Protein 2YN2 (pdb70)

Foldseek 3Di:
DAFKEKEAEFFAFQLLDPPDPADQQPLNWPPLTAHDPLRLVLLLLLLVVLLPDPDHAQEEEEALRRRQCSSCVNNCVSNVHAYEYANLQAFADALPPPAQTDHDDCVSCCVVVPPRHDDDDYHLAHADSNGADQLRLLVSLLSSVLSPVVVCCVVPVPGHHHYYYHHQSSRQSNVCSLQPDNGQPFASDDVRHHAKHFHRFMWMWGWVSVPIHIDTPGGRDQVSRPVGGDQIDTPVDDDRGPDSVSSCVVVVVD

Radius of gyration: 16.79 Å; Cα contacts (8 Å, |Δi|>4): 521; chains: 1; bounding box: 45×35×50 Å

CATH classification: 3.40.50.1240

Nearest PDB structures (foldseek):
  2yn2-assembly1_A  TM=1.004E+00  e=1.708E-58  Saccharomyces cerevisiae S288C
  2yn0-assembly1_A  TM=9.931E-01  e=5.663E-38  Saccharomyces cerevisiae S288C
  8ffz-assembly1_G  TM=9.899E-01  e=2.701E-38  Saccharomyces cerevisiae S288C
  9gck-assembly1_D  TM=9.773E-01  e=1.584E-36  Saccharomyces cerevisiae
  6yj6-assembly1_C  TM=9.902E-01  e=1.264E-34  Saccharomyces cerevisiae

InterPro domains:
  IPR013078 Histidine phosphatase superfamily, clade-1 [PF00300] (6-183)
  IPR013078 Histidine phosphatase superfamily, clade-1 [SM00855] (5-175)
  IPR013078 Histidine phosphatase superfamily, clade-1 [cd07067] (5-203)
  IPR014623 Transcription factor TFIIIC subunit Tfc7/tau55 [PIRSF036802] (1-264)
  IPR029033 Histidine phosphatase superfamily [G3DSA:3.40.50.1240] (1-270)
  IPR029033 Histidine phosphatase superfamily [SSF53254] (5-257)
  IPR051710 Phosphatase and SH3 domain-containing protein [PTHR16469] (4-251)

B-factor: mean 62.54, std 19.52, range [28.24, 178.66]

GO terms:
  GO:0016791 phosphatase activity (F, IDA)
  GO:0016311 dephosphorylation (P, IDA)
  GO:0005634 nucleus (C, HDA)
  GO:0005737 cytoplasm (C, HDA)

Sequence (254 aa):
AIENIYIARHGYRSNWLPKGPYPPPPTGIDNDVPLSEHGVEQAHELANYISKLDVKPEMIFSSPFYRCLETSKPTVEALKIPLYVDRGVGEWYKPDRPIIPEPATHEVMSKFFPSMISPDWEPSIIPSNKGETEEDIFERCHKFWPVFIDRVERKFPNVKTIMIVTHAATKSALGMNLLKFSSAKEPIDNKGTFIRNGSCAIDKFELPFEEREWKLTMNGNTSFLTNGEEMNWTFMNAFEAGSDADIKARRAAE

Organism: Saccharomyces cerevisiae (strain ATCC 204508 / S288c) (NCBI:txid559292)

Secondary structure (DSSP, 8-state):
---EEEEEE---BGGGSSS-PPPPPTT--TT---B-HHHHHHHHHHHHHHHT-SS--S-EEE-SSHHHHHHHHHHHHHHT--EEE-GGG-----TT-S----PPPHHHHHHHSTTTS-S----S----TT---HHHHHHHHHHHHHHHHHHHHHH-TT--EEEEEE-HHHHHHHHHHHTT-S-SSS-SSSS-PPPP--TT-EEEEE--GGG---EEEEEEE-TTSTT---S---TTSSSPTTSHHHHHHHHHH-

Solvent-accessible surface area: 11679 Å² total; per-residue (Å²): 64,0,76,16,0,4,0,0,2,1,0,28,5,2,26,0,52,94,191,17,129,119,56,105,38,49,26,65,36,56,25,0,17,15,12,7,155,45,0,51,104,2,0,95,46,1,4,83,47,0,43,173,34,149,68,85,4,66,2,0,0,0,0,4,5,27,0,0,0,32,0,1,82,10,0,16,105,57,31,178,29,51,0,20,32,0,81,0,0,2,16,7,12,48,65,121,48,134,91,39,10,91,27,16,75,72,114,61,5,25,168,75,6,102,122,24,12,34,77,118,28,132,38,12,41,90,27,59,91,161,7,6,58,53,120,70,0,23,79,10,0,100,108,0,5,38,66,0,1,84,56,0,30,193,103,44,84,133,16,119,2,0,0,0,0,0,0,1,1,0,0,5,0,0,0,3,14,4,33,112,60,105,34,8,93,47,44,43,63,159,190,39,46,47,5,103,0,0,0,0,0,0,0,33,0,58,99,116,33,130,133,40,128,18,157,36,74,30,43,4,27,16,101,35,11,112,90,24,68,40,20,37,3,24,8,118,65,80,85,26,11,0,24,8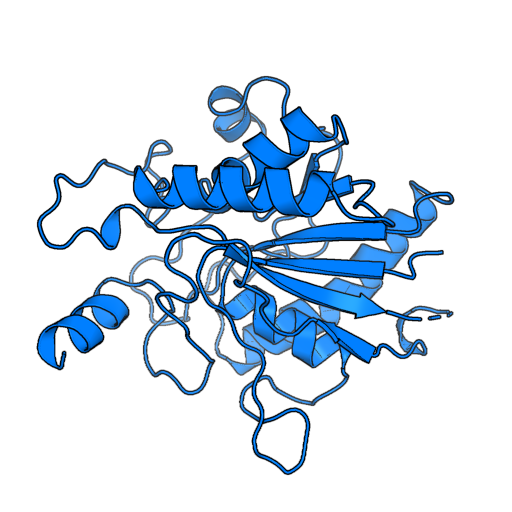0,38,3,11,142,46,64,76,92,91,165

Structure (mmCIF, N/CA/C/O backbone):
data_2YN2
#
_entry.id   2YN2
#
_cell.length_a   86.720
_cell.length_b   86.720
_cell.length_c   98.960
_cell.angle_alpha   90.00
_cell.angle_beta   90.00
_cell.angle_gamma   120.00
#
_symmetry.space_group_name_H-M   'P 32 2 1'
#
loop_
_entity.id
_entity.type
_entity.pdbx_description
1 polymer 'UNCHARACTERIZED PROTEIN YNL108C'
2 non-polymer 'FORMIC ACID'
3 water water
#
loop_
_atom_site.group_PDB
_atom_site.id
_atom_site.type_symbol
_atom_site.label_atom_id
_atom_site.label_alt_id
_atom_site.label_comp_id
_atom_site.label_asym_id
_atom_site.label_entity_id
_atom_site.label_seq_id
_atom_site.pdbx_PDB_ins_code
_atom_site.Cartn_x
_atom_site.Cartn_y
_atom_site.Cartn_z
_atom_site.occupancy
_atom_site.B_iso_or_equiv
_atom_site.auth_seq_id
_atom_site.auth_comp_id
_atom_site.auth_asym_id
_atom_site.auth_atom_id
_atom_site.pdbx_PDB_model_num
ATOM 1 N N . ALA A 1 11 ? -17.479 37.878 23.259 1.00 69.23 2 ALA A N 1
ATOM 2 C CA . ALA A 1 11 ? -17.163 39.299 23.156 1.00 73.83 2 ALA A CA 1
ATOM 3 C C . ALA A 1 11 ? -17.417 39.886 21.743 1.00 64.74 2 ALA A C 1
ATOM 4 O O . ALA A 1 11 ? -18.089 40.904 21.618 1.00 51.55 2 ALA A O 1
ATOM 10 N N . ILE A 1 12 ? -16.896 39.278 20.680 1.00 64.42 3 ILE A N 1
ATOM 11 C CA . ILE A 1 12 ? -17.175 39.812 19.333 1.00 47.73 3 ILE A CA 1
ATOM 12 C C . ILE A 1 12 ? -18.666 39.712 19.031 1.00 43.26 3 ILE A C 1
ATOM 13 O O . ILE A 1 12 ? -19.239 38.631 19.107 1.00 55.06 3 ILE A O 1
ATOM 29 N N . GLU A 1 13 ? -19.299 40.833 18.697 1.00 49.96 4 GLU A N 1
ATOM 30 C CA . GLU A 1 13 ? -20.712 40.816 18.304 1.00 60.29 4 GLU A CA 1
ATOM 31 C C . GLU A 1 13 ? -20.984 41.487 16.939 1.00 60.13 4 GLU A C 1
ATOM 32 O O . GLU A 1 13 ? -22.097 41.416 16.416 1.0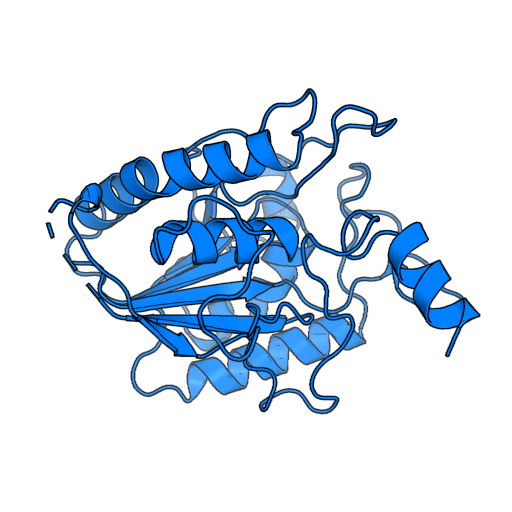0 55.68 4 GLU A O 1
ATOM 44 N N . ASN A 1 14 ? -19.974 42.135 16.371 1.00 55.28 5 ASN A N 1
ATOM 45 C CA . ASN A 1 14 ? -20.099 42.759 15.053 1.00 52.51 5 ASN A CA 1
ATOM 46 C C . ASN A 1 14 ? -18.927 42.383 14.164 1.00 50.13 5 ASN A C 1
ATOM 47 O O . ASN A 1 14 ? -17.773 42.556 14.548 1.00 46.36 5 ASN A O 1
ATOM 58 N N . ILE A 1 15 ? -19.224 41.870 12.976 1.00 49.57 6 ILE A N 1
ATOM 59 C CA . ILE A 1 15 ? -18.180 41.547 12.011 1.00 50.44 6 ILE A CA 1
ATOM 60 C C . ILE A 1 15 ? -18.484 42.150 10.633 1.00 44.57 6 ILE A C 1
ATOM 61 O O . ILE A 1 15 ? -19.476 41.807 9.987 1.00 41.81 6 ILE A O 1
ATOM 77 N N . TYR A 1 16 ? -17.638 43.079 10.211 1.00 41.92 7 TYR A N 1
ATOM 78 C CA . TYR A 1 16 ? -17.679 43.589 8.845 1.00 42.90 7 TYR A CA 1
ATOM 79 C C . TYR A 1 16 ? -16.738 42.770 7.966 1.00 47.61 7 TYR A C 1
ATOM 80 O O . TYR A 1 16 ? -15.673 42.358 8.412 1.00 42.82 7 TYR A O 1
ATOM 98 N N . ILE A 1 17 ? -17.137 42.529 6.722 1.00 46.21 8 ILE A N 1
ATOM 99 C CA . ILE A 1 17 ? -16.271 41.852 5.750 1.00 42.05 8 ILE A CA 1
ATOM 100 C C . ILE A 1 17 ? -16.363 42.587 4.409 1.00 41.74 8 ILE A C 1
ATOM 101 O O . ILE A 1 17 ? -17.445 42.699 3.830 1.00 38.96 8 ILE A O 1
ATOM 117 N N . ALA A 1 18 ? -15.238 43.117 3.938 1.00 40.32 9 ALA A N 1
ATOM 118 C CA . ALA A 1 18 ? -15.205 43.862 2.678 1.00 39.35 9 ALA A CA 1
ATOM 119 C C . ALA A 1 18 ? -14.249 43.225 1.693 1.00 44.59 9 ALA A C 1
ATOM 120 O O . ALA A 1 18 ? -13.275 42.579 2.069 1.00 43.08 9 ALA A O 1
ATOM 127 N N . ARG A 1 19 ? -14.524 43.443 0.419 1.00 40.85 10 ARG A N 1
ATOM 128 C CA . ARG A 1 19 ? -13.620 43.021 -0.629 1.00 36.95 10 ARG A CA 1
ATOM 129 C C . ARG A 1 19 ? -12.695 44.184 -0.953 1.00 33.68 10 ARG A C 1
ATOM 130 O O . ARG A 1 19 ? -13.085 45.345 -0.825 1.00 38.47 10 ARG A O 1
ATOM 151 N N . HIS A 1 20 ? -11.472 43.884 -1.379 1.00 38.17 11 HIS A N 1
ATOM 152 C CA . HIS A 1 20 ? -10.577 44.921 -1.884 1.00 39.46 11 HIS A CA 1
ATOM 153 C C . HIS A 1 20 ? -11.252 45.715 -2.999 1.00 38.62 11 HIS A C 1
ATOM 154 O O . HIS A 1 20 ? -12.293 45.304 -3.512 1.00 39.01 11 HIS A O 1
ATOM 169 N N . GLY A 1 21 ? -10.651 46.843 -3.371 1.00 39.97 12 GLY A N 1
ATOM 170 C CA . GLY A 1 21 ? -11.187 47.702 -4.417 1.00 46.14 12 GLY A CA 1
ATOM 171 C C . GLY A 1 21 ? -10.757 47.310 -5.830 1.00 42.55 12 GLY A C 1
ATOM 172 O O . GLY A 1 21 ? -10.222 46.229 -6.056 1.00 37.05 12 GLY A O 1
ATOM 176 N N . TYR A 1 22 ? -10.999 48.207 -6.778 1.00 49.75 13 TYR A N 1
ATOM 177 C CA . TYR A 1 22 ? -10.796 47.945 -8.208 1.00 41.21 13 TYR A CA 1
ATOM 178 C C . TYR A 1 22 ? -9.339 47.565 -8.513 1.00 33.25 13 TYR A C 1
ATOM 179 O O . TYR A 1 22 ? -8.417 48.299 -8.171 1.00 38.26 13 TYR A O 1
ATOM 197 N N . ARG A 1 23 ? -9.124 46.410 -9.134 1.00 39.53 14 ARG A N 1
ATOM 198 C CA . ARG A 1 23 ? -7.764 45.944 -9.419 1.00 43.10 14 ARG A CA 1
ATOM 199 C C . ARG A 1 23 ? -7.182 46.530 -10.701 1.00 45.34 14 ARG A C 1
ATOM 200 O O . ARG A 1 23 ? -7.912 46.852 -11.641 1.00 41.11 14 ARG A O 1
ATOM 221 N N . SER A 1 24 ? -5.859 46.652 -10.730 1.00 35.75 15 SER A N 1
ATOM 222 C CA . SER A 1 24 ? -5.166 47.264 -11.865 1.00 42.05 15 SER A CA 1
ATOM 223 C C . SER A 1 24 ? -5.284 46.432 -13.147 1.00 52.32 15 SER A C 1
ATOM 224 O O . SER A 1 24 ? -5.196 46.975 -14.254 1.00 48.79 15 SER A O 1
ATOM 232 N N . ASN A 1 25 ? -5.447 45.118 -13.003 1.00 45.25 16 ASN A N 1
ATOM 233 C CA . ASN A 1 25 ? -5.628 44.253 -14.169 1.00 47.81 16 ASN A CA 1
ATOM 234 C C . ASN A 1 25 ? -7.043 44.336 -14.720 1.00 53.26 16 ASN A C 1
ATOM 235 O O . ASN A 1 25 ? -7.362 43.657 -15.685 1.00 52.20 16 ASN A O 1
ATOM 246 N N . TRP A 1 26 ? -7.896 45.151 -14.107 1.00 51.19 17 TRP A N 1
ATOM 247 C CA . TRP A 1 26 ? -9.225 45.389 -14.656 1.00 58.17 17 TRP A CA 1
ATOM 248 C C . TRP A 1 26 ? -9.239 46.565 -15.642 1.00 57.25 17 TRP A C 1
ATOM 249 O O . TRP A 1 26 ? -10.261 46.839 -16.244 1.00 53.02 17 TRP A O 1
ATOM 270 N N . LEU A 1 27 ? -8.126 47.272 -15.794 1.00 44.06 18 LEU A N 1
ATOM 271 C CA . LEU A 1 27 ? -8.084 48.396 -16.726 1.00 51.76 18 LEU A CA 1
ATOM 272 C C . LEU A 1 27 ? -8.332 47.888 -18.151 1.00 53.71 18 LEU A C 1
ATOM 273 O O . LEU A 1 27 ? -7.753 46.881 -18.560 1.00 48.12 18 LEU A O 1
ATOM 289 N N . PRO A 1 28 ? -9.201 48.578 -18.911 1.00 55.11 19 PRO A N 1
ATOM 290 C CA . PRO A 1 28 ? -9.506 48.131 -20.278 1.00 54.39 19 PRO A CA 1
ATOM 291 C C . PRO A 1 28 ? -8.250 47.902 -21.127 1.00 57.92 19 PRO A C 1
ATOM 292 O O . PRO A 1 28 ? -8.135 46.862 -21.772 1.00 64.07 19 PRO A O 1
ATOM 303 N N . LYS A 1 29 ? -7.317 48.850 -21.101 1.00 49.89 20 LYS A N 1
ATOM 304 C CA . LYS A 1 29 ? -6.143 48.810 -21.976 1.00 55.58 20 LYS A CA 1
ATOM 305 C C . LYS A 1 29 ? -4.826 49.057 -21.246 1.00 58.99 20 LYS A C 1
ATOM 306 O O . LYS A 1 29 ? -3.791 49.240 -21.877 1.00 58.37 20 LYS A O 1
ATOM 325 N N . GLY A 1 30 ? -4.846 49.059 -19.915 1.00 54.49 21 GLY A N 1
ATOM 326 C CA . GLY A 1 30 ? -3.637 49.364 -19.178 1.00 44.85 21 GLY A CA 1
ATOM 327 C C . GLY A 1 30 ? -3.494 50.863 -19.050 1.00 50.18 21 GLY A C 1
ATOM 328 O O . GLY A 1 30 ? -4.484 51.580 -19.144 1.00 64.62 21 GLY A O 1
ATOM 332 N N . PRO A 1 31 ? -2.267 51.347 -18.829 1.00 47.07 22 PRO A N 1
ATOM 333 C CA . PRO A 1 31 ? -1.075 50.520 -18.629 1.00 60.73 22 PRO A CA 1
ATOM 334 C C . PRO A 1 31 ? -1.164 49.686 -17.351 1.00 68.37 22 PRO A C 1
ATOM 335 O O . PRO A 1 31 ? -1.754 50.117 -16.361 1.00 64.20 22 PRO A O 1
ATOM 346 N N . TYR A 1 32 ? -0.584 48.492 -17.395 1.00 63.29 23 TYR A N 1
ATOM 347 C CA . TYR A 1 32 ? -0.677 47.541 -16.302 1.00 53.18 23 TYR A CA 1
ATOM 348 C C . TYR A 1 32 ? 0.626 47.529 -15.515 1.00 60.28 23 TYR A C 1
ATOM 349 O O . TYR A 1 32 ? 1.672 47.198 -16.063 1.00 60.62 23 TYR A O 1
ATOM 367 N N . PRO A 1 33 ? 0.569 47.895 -14.220 1.00 54.77 24 PRO A N 1
ATOM 368 C CA . PRO A 1 33 ? 1.786 47.842 -13.401 1.00 46.05 24 PRO A CA 1
ATOM 369 C C . PRO A 1 33 ? 2.163 46.403 -13.082 1.00 45.77 24 PRO A C 1
ATOM 370 O O . PRO A 1 33 ? 1.290 45.538 -13.072 1.00 46.76 24 PRO A O 1
ATOM 381 N N . PRO A 1 34 ? 3.448 46.140 -12.825 1.00 48.05 25 PRO A N 1
ATOM 382 C CA . PRO A 1 34 ? 3.793 44.802 -12.350 1.00 59.11 25 PRO A CA 1
ATOM 383 C C . PRO A 1 34 ? 3.383 44.662 -10.879 1.00 53.87 25 PRO A C 1
ATOM 384 O O . PRO A 1 34 ? 3.257 45.680 -10.199 1.00 44.48 25 PRO A O 1
ATOM 395 N N . PRO A 1 35 ? 3.166 43.431 -10.400 1.00 57.21 26 PRO A N 1
ATOM 396 C CA . PRO A 1 35 ? 2.898 43.255 -8.966 1.00 54.04 26 PRO A CA 1
ATOM 397 C C . PRO A 1 35 ? 4.078 43.792 -8.168 1.00 51.44 26 PRO A C 1
ATOM 398 O O . PRO A 1 35 ? 5.204 43.357 -8.401 1.00 48.23 26 PRO A O 1
ATOM 409 N N . PRO A 1 36 ? 3.837 44.749 -7.263 1.00 49.72 27 PRO A N 1
ATOM 410 C CA . PRO A 1 36 ? 4.937 45.353 -6.501 1.00 54.13 27 PRO A CA 1
ATOM 411 C C . PRO A 1 36 ? 5.857 44.335 -5.836 1.00 48.47 27 PRO A C 1
ATOM 412 O O . PRO A 1 36 ? 7.059 44.579 -5.769 1.00 51.34 27 PRO A O 1
ATOM 423 N N . THR A 1 37 ? 5.299 43.218 -5.374 1.00 47.94 28 THR A N 1
ATOM 424 C CA . THR A 1 37 ? 6.070 42.189 -4.679 1.00 48.40 28 THR A CA 1
ATOM 425 C C . THR A 1 37 ? 6.702 41.174 -5.610 1.00 58.27 28 THR A C 1
ATOM 426 O O . THR A 1 37 ? 7.440 40.295 -5.161 1.00 44.06 28 THR A O 1
ATOM 437 N N . GLY A 1 38 ? 6.388 41.268 -6.900 1.00 46.81 29 GLY A N 1
ATOM 438 C CA . GLY A 1 38 ? 6.907 40.324 -7.866 1.00 46.84 29 GLY A CA 1
ATOM 439 C C . GLY A 1 38 ? 6.154 39.012 -7.857 1.00 53.80 29 GLY A C 1
ATOM 440 O O . GLY A 1 38 ? 6.414 38.136 -8.681 1.00 64.24 29 GLY A O 1
ATOM 444 N N . ILE A 1 39 ? 5.205 38.881 -6.937 1.00 49.51 30 ILE A N 1
ATOM 445 C CA . ILE A 1 39 ? 4.471 37.636 -6.749 1.00 49.21 30 ILE A CA 1
ATOM 446 C C . ILE A 1 39 ? 3.322 37.554 -7.737 1.00 53.35 30 ILE A C 1
ATOM 447 O O . ILE A 1 39 ? 2.612 38.533 -7.961 1.00 50.43 30 ILE A O 1
ATOM 463 N N . ASP A 1 40 ? 3.131 36.380 -8.321 1.00 56.60 31 ASP A N 1
ATOM 464 C CA . ASP A 1 40 ? 2.105 36.224 -9.334 1.00 56.15 31 ASP A CA 1
ATOM 465 C C . ASP A 1 40 ? 0.751 36.589 -8.738 1.00 59.64 31 ASP A C 1
ATOM 466 O O . ASP A 1 40 ? 0.435 36.204 -7.605 1.00 56.37 31 ASP A O 1
ATOM 475 N N . ASN A 1 41 ? -0.031 37.353 -9.498 1.00 40.17 32 ASN A N 1
ATOM 476 C CA . ASN A 1 41 ? -1.377 37.742 -9.091 1.00 43.78 32 ASN A CA 1
ATOM 477 C C . ASN A 1 41 ? -1.427 38.828 -7.997 1.00 47.13 32 ASN A C 1
ATOM 478 O O . ASN A 1 41 ? -2.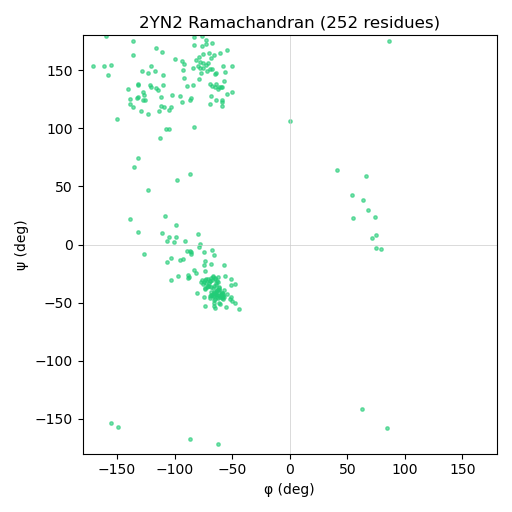506 39.283 -7.634 1.00 44.49 32 ASN A O 1
ATOM 489 N N . ASP A 1 42 ? -0.276 39.259 -7.486 1.00 50.66 33 ASP A N 1
ATOM 490 C CA . ASP A 1 42 ? -0.264 40.237 -6.397 1.00 48.47 33 ASP A CA 1
ATOM 491 C C . ASP A 1 42 ? -0.313 41.666 -6.936 1.00 43.78 33 ASP A C 1
ATOM 492 O O . ASP A 1 42 ? 0.593 42.466 -6.685 1.00 38.49 33 ASP A O 1
ATOM 501 N N . VAL A 1 43 ? -1.386 41.983 -7.663 1.00 44.64 34 VAL A N 1
ATOM 502 C CA . VAL A 1 43 ? -1.533 43.286 -8.317 1.00 49.43 34 VAL A CA 1
ATOM 503 C C . VAL A 1 43 ? -1.989 44.372 -7.344 1.00 54.63 34 VAL A C 1
ATOM 504 O O . VAL A 1 43 ? -2.650 44.085 -6.337 1.00 46.09 34 VAL A O 1
ATOM 517 N N . PRO A 1 44 ? -1.639 45.631 -7.641 1.00 48.39 35 PRO A N 1
ATOM 518 C CA . PRO A 1 44 ? -2.132 46.729 -6.801 1.00 44.85 35 PRO A CA 1
ATOM 519 C C . PRO A 1 44 ? -3.535 47.156 -7.225 1.00 46.25 35 PRO A C 1
ATOM 520 O O . PRO A 1 44 ? -4.092 46.583 -8.164 1.00 45.73 35 PRO A O 1
ATOM 531 N N . LEU A 1 45 ? -4.104 48.129 -6.525 1.00 43.23 36 LEU A N 1
ATOM 532 C CA . LEU A 1 45 ? -5.352 48.738 -6.942 1.00 46.47 36 LEU A CA 1
ATOM 533 C C . LEU A 1 45 ? -5.075 49.680 -8.112 1.00 42.70 36 LEU A C 1
ATOM 534 O O . LEU A 1 45 ? -3.986 50.246 -8.215 1.00 41.85 36 LEU A O 1
ATOM 550 N N . SER A 1 46 ? -6.070 49.873 -8.966 1.00 41.51 37 SER A N 1
ATOM 551 C CA . SER A 1 46 ? -5.995 50.925 -9.973 1.00 50.47 37 SER A CA 1
ATOM 552 C C . SER A 1 46 ? -6.261 52.234 -9.234 1.00 61.74 37 SER A C 1
ATOM 553 O O . SER A 1 46 ? -6.637 52.213 -8.071 1.00 54.81 37 SER A O 1
ATOM 561 N N . GLU A 1 47 ? -6.072 53.368 -9.895 1.00 52.64 38 GLU A N 1
ATOM 562 C CA . GLU A 1 47 ? -6.399 54.654 -9.287 1.00 50.42 38 GLU A CA 1
ATOM 563 C C . GLU A 1 47 ? -7.835 54.690 -8.789 1.00 47.34 38 GLU A C 1
ATOM 564 O O . GLU A 1 47 ? -8.110 55.202 -7.706 1.00 50.53 38 GLU A O 1
ATOM 576 N N . HIS A 1 48 ? -8.750 54.158 -9.592 1.00 44.30 39 HIS A N 1
ATOM 577 C CA . HIS A 1 48 ? -10.153 54.096 -9.217 1.00 42.75 39 HIS A CA 1
ATOM 578 C C . HIS A 1 48 ? -10.362 53.253 -7.938 1.00 48.11 39 HIS A C 1
ATOM 579 O O . HIS A 1 48 ? -11.173 53.601 -7.073 1.00 44.70 39 HIS A O 1
ATOM 594 N N . GLY A 1 49 ? -9.621 52.155 -7.824 1.00 41.48 40 GLY A N 1
ATOM 595 C CA . GLY A 1 49 ? -9.700 51.279 -6.661 1.00 35.67 40 GLY A CA 1
ATOM 596 C C . GLY A 1 49 ? -9.262 51.989 -5.383 1.00 41.14 40 GLY A C 1
ATOM 597 O O . GLY A 1 49 ? -9.854 51.795 -4.327 1.00 43.71 40 GLY A O 1
ATOM 601 N N . VAL A 1 50 ? -8.226 52.810 -5.487 1.00 41.10 41 VAL A N 1
ATOM 602 C CA . VAL A 1 50 ? -7.769 53.632 -4.374 1.00 51.11 41 VAL A CA 1
ATOM 603 C C . VAL A 1 50 ? -8.841 54.644 -3.963 1.00 57.46 41 VAL A C 1
ATOM 604 O O . VAL A 1 50 ? -9.044 54.896 -2.769 1.00 51.78 41 VAL A O 1
ATOM 617 N N . GLU A 1 51 ? -9.529 55.219 -4.945 1.00 45.65 42 GLU A N 1
ATOM 618 C CA . GLU A 1 51 ? -10.623 56.148 -4.666 1.00 48.44 42 GLU A CA 1
ATOM 619 C C . GLU A 1 51 ? -11.750 55.437 -3.937 1.00 41.20 42 GLU A C 1
ATOM 620 O O . GLU A 1 51 ? -12.330 55.978 -2.998 1.00 49.73 42 GLU A O 1
ATOM 632 N N . GLN A 1 52 ? -12.071 54.230 -4.384 1.00 39.61 43 GLN A N 1
ATOM 633 C CA . GLN A 1 52 ? -13.079 53.436 -3.714 1.00 42.78 43 GLN A CA 1
ATOM 634 C C . GLN A 1 52 ? -12.664 53.238 -2.254 1.00 46.50 43 GLN A C 1
ATOM 635 O O . GLN A 1 52 ? -13.495 53.310 -1.356 1.00 39.05 43 GLN A O 1
ATOM 649 N N . ALA A 1 53 ? -11.379 52.964 -2.046 1.00 40.75 44 ALA A N 1
ATOM 650 C CA . ALA A 1 53 ? -10.861 52.597 -0.732 1.00 51.91 44 ALA A CA 1
ATOM 651 C C . ALA A 1 53 ? -10.993 53.765 0.233 1.00 48.58 44 ALA A C 1
ATOM 652 O O . ALA A 1 53 ? -11.254 53.578 1.418 1.00 52.72 44 ALA A O 1
ATOM 659 N N . HIS A 1 54 ? -10.804 54.967 -0.297 1.00 45.05 45 HIS A N 1
ATOM 660 C CA . HIS A 1 54 ? -10.966 56.190 0.463 1.00 47.57 45 HIS A CA 1
ATOM 661 C C . HIS A 1 54 ? -12.436 56.463 0.757 1.00 53.85 45 HIS A C 1
ATOM 662 O O . HIS A 1 54 ? -12.776 56.937 1.835 1.00 50.25 45 HIS A O 1
ATOM 677 N N . GLU A 1 55 ? -13.312 56.141 -0.189 1.00 48.73 46 GLU A N 1
ATOM 678 C CA . GLU A 1 55 ? -14.745 56.302 0.036 1.00 54.11 46 GLU A CA 1
ATOM 679 C C . GLU A 1 55 ? -15.256 55.293 1.064 1.00 48.11 46 GLU A C 1
ATOM 680 O O . GLU A 1 55 ? -16.203 55.571 1.792 1.00 52.67 46 GLU A O 1
ATOM 692 N N . LEU A 1 56 ? -14.630 54.121 1.111 1.00 44.03 47 LEU A N 1
ATOM 693 C CA . LEU A 1 56 ? -14.980 53.106 2.089 1.00 45.87 47 LEU A CA 1
ATOM 694 C C . LEU A 1 56 ? -14.586 53.620 3.468 1.00 53.99 47 LEU A C 1
ATOM 695 O O . LEU A 1 56 ? -15.346 53.505 4.422 1.00 49.67 47 LEU A O 1
ATOM 711 N N . ALA A 1 57 ? -13.397 54.204 3.549 1.00 46.98 48 ALA A N 1
ATOM 712 C CA . ALA A 1 57 ? -12.874 54.733 4.804 1.00 47.91 48 ALA A CA 1
ATOM 713 C C . ALA A 1 57 ? -13.759 55.844 5.344 1.00 56.06 48 ALA A C 1
ATOM 714 O O . ALA A 1 57 ? -14.071 55.871 6.530 1.00 62.16 48 ALA A O 1
ATOM 721 N N . ASN A 1 58 ? -14.147 56.769 4.471 1.00 51.71 49 ASN A N 1
ATOM 722 C CA . ASN A 1 58 ? -15.036 57.861 4.850 1.00 61.12 49 ASN A CA 1
ATOM 723 C C . ASN A 1 58 ? -16.364 57.338 5.378 1.00 56.86 49 ASN A C 1
ATOM 724 O O . ASN A 1 58 ? -16.873 57.818 6.389 1.00 57.08 49 ASN A O 1
ATOM 735 N N . TYR A 1 59 ? -16.926 56.359 4.681 1.00 48.35 50 TYR A N 1
ATOM 736 C CA . TYR A 1 59 ? -18.161 55.730 5.117 1.00 52.72 50 TYR A CA 1
ATOM 737 C C . TYR A 1 59 ? -18.004 55.075 6.487 1.00 59.69 50 TYR A C 1
ATOM 738 O O . TYR A 1 59 ? -18.870 55.214 7.345 1.00 57.29 50 TYR A O 1
ATOM 756 N N . ILE A 1 60 ? -16.906 54.354 6.684 1.00 52.30 51 ILE A N 1
ATOM 757 C CA . ILE A 1 60 ? -16.696 53.620 7.925 1.00 51.49 51 ILE A CA 1
ATOM 758 C C . ILE A 1 60 ? -16.462 54.613 9.066 1.00 55.26 51 ILE A C 1
ATOM 759 O O . ILE A 1 60 ? -16.839 54.359 10.206 1.00 54.90 51 ILE A O 1
ATOM 775 N N . SER A 1 61 ? -15.864 55.755 8.744 1.00 51.05 52 SER A N 1
ATOM 776 C CA . SER A 1 61 ? -15.515 56.747 9.753 1.00 61.37 52 SER A CA 1
ATOM 777 C C . SER A 1 61 ? -16.763 57.475 10.260 1.00 71.98 52 SER A C 1
ATOM 778 O O . SER A 1 61 ? -16.724 58.142 11.294 1.00 82.08 52 SER A O 1
ATOM 786 N N . LYS A 1 62 ? -17.870 57.329 9.534 1.00 56.47 53 LYS A N 1
ATOM 787 C CA . LYS A 1 62 ? -19.136 57.950 9.911 1.00 49.22 53 LYS A CA 1
ATOM 788 C C . LYS A 1 62 ? -20.087 56.963 10.588 1.00 55.26 53 LYS A C 1
ATOM 789 O O . LYS A 1 62 ? -21.216 57.315 10.932 1.00 65.83 53 LYS A O 1
ATOM 808 N N . LEU A 1 63 ? -19.638 55.726 10.775 1.00 52.97 54 LEU A N 1
ATOM 809 C CA . LEU A 1 63 ? -20.474 54.710 11.401 1.00 58.52 54 LEU A CA 1
ATOM 810 C C . LEU A 1 63 ? -20.645 54.982 12.891 1.00 68.07 54 LEU A C 1
ATOM 811 O O . LEU A 1 63 ? -19.760 55.539 13.537 1.00 63.85 54 LEU A O 1
ATOM 827 N N . ASP A 1 64 ? -21.789 54.590 13.435 1.00 70.52 55 ASP A N 1
ATOM 828 C CA . ASP A 1 64 ? -22.001 54.687 14.873 1.00 75.84 55 ASP A CA 1
ATOM 829 C C . ASP A 1 64 ? -21.108 53.677 15.577 1.00 76.12 55 ASP A C 1
ATOM 830 O O . ASP A 1 64 ? -20.466 53.995 16.579 1.00 74.51 55 ASP A O 1
ATOM 839 N N . VAL A 1 65 ? -21.066 52.461 15.040 1.00 77.92 56 VAL A N 1
ATOM 840 C CA . VAL A 1 65 ? -20.230 51.405 15.597 1.00 82.10 56 VAL A CA 1
ATOM 841 C C . VAL A 1 65 ? -19.098 51.053 14.640 1.00 64.43 56 VAL A C 1
ATOM 842 O O . VAL A 1 65 ? -19.247 50.201 13.766 1.00 72.58 56 VAL A O 1
ATOM 855 N N . LYS A 1 66 ? -17.960 51.713 14.823 1.00 61.18 57 LYS A N 1
ATOM 856 C CA . LYS A 1 66 ? -16.822 51.537 13.946 1.00 63.04 57 LYS A CA 1
ATOM 857 C C . LYS A 1 66 ? -16.091 50.253 14.285 1.00 65.30 57 LYS A C 1
ATOM 858 O O . LYS A 1 66 ? -16.207 49.746 15.408 1.00 63.31 57 LYS A O 1
ATOM 877 N N . PRO A 1 67 ? -15.349 49.710 13.308 1.00 52.19 58 PRO A N 1
ATOM 878 C CA . PRO A 1 67 ? -14.440 48.600 13.590 1.0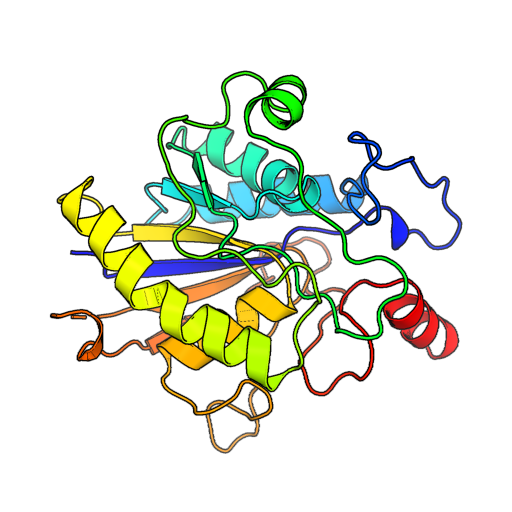0 50.94 58 PRO A CA 1
ATOM 879 C C . PRO A 1 67 ? -13.360 49.071 14.547 1.00 48.79 58 PRO A C 1
ATOM 880 O O . PRO A 1 67 ? -12.967 50.236 14.495 1.00 44.06 58 PRO A O 1
ATOM 891 N N . GLU A 1 68 ? -12.885 48.170 15.395 1.00 43.72 59 GLU A N 1
ATOM 892 C CA . GLU A 1 68 ? -11.844 48.486 16.365 1.00 51.00 59 GLU A CA 1
ATOM 893 C C . GLU A 1 68 ? -10.512 47.873 15.950 1.00 56.47 59 GLU A C 1
ATOM 894 O O . GLU A 1 68 ? -9.471 48.234 16.495 1.00 47.03 59 GLU A O 1
ATOM 906 N N . MET A 1 69 ? -10.564 46.935 14.999 1.00 46.55 60 MET A N 1
ATOM 907 C CA . MET A 1 69 ? -9.368 46.348 14.394 1.00 45.69 60 MET A CA 1
ATOM 908 C C . MET A 1 69 ? -9.682 45.808 13.002 1.00 40.43 60 MET A C 1
ATOM 909 O O . MET A 1 69 ? -10.805 45.388 12.740 1.00 39.03 60 MET A O 1
ATOM 923 N N . ILE A 1 70 ? -8.662 45.741 12.155 1.00 45.60 61 ILE A N 1
ATOM 924 C CA . ILE A 1 70 ? -8.805 45.149 10.829 1.00 48.51 61 ILE A CA 1
ATOM 925 C C . ILE A 1 70 ? -7.924 43.917 10.708 1.00 43.53 61 ILE A C 1
ATOM 926 O O . ILE A 1 70 ? -6.769 43.927 11.121 1.00 41.74 61 ILE A O 1
ATOM 942 N N . PHE A 1 71 ? -8.483 42.849 10.156 1.00 38.74 62 PHE A N 1
ATOM 943 C CA . PHE A 1 71 ? -7.689 41.695 9.753 1.00 44.38 62 PHE A CA 1
ATOM 944 C C . PHE A 1 71 ? -7.729 41.553 8.227 1.00 50.41 62 PHE A C 1
ATOM 945 O O . PHE A 1 71 ? -8.784 41.303 7.660 1.00 41.31 62 PHE A O 1
ATOM 962 N N . SER A 1 72 ? -6.580 41.724 7.578 1.00 53.27 63 SER A N 1
ATOM 963 C CA . SER A 1 72 ? -6.511 41.760 6.116 1.00 51.95 63 SER A CA 1
ATOM 964 C C . SER A 1 72 ? -5.820 40.526 5.535 1.00 51.80 63 SER A C 1
ATOM 965 O O . SER A 1 72 ? -4.888 39.976 6.129 1.00 40.36 63 SER A O 1
ATOM 973 N N . SER A 1 73 ? -6.281 40.103 4.362 1.00 45.85 64 SER A N 1
ATOM 974 C CA . SER A 1 73 ? -5.539 39.150 3.552 1.00 36.28 64 SER A CA 1
ATOM 975 C C . SER A 1 73 ? -4.125 39.676 3.441 1.00 30.76 64 SER A C 1
ATOM 976 O O . SER A 1 73 ? -3.914 40.883 3.505 1.00 36.68 64 SER A O 1
ATOM 984 N N . PRO A 1 74 ? -3.148 38.785 3.240 1.00 32.87 65 PRO A N 1
ATOM 985 C CA . PRO A 1 74 ? -1.742 39.163 3.030 1.00 44.71 65 PRO A CA 1
ATOM 986 C C . PRO A 1 74 ? -1.448 39.739 1.647 1.00 47.58 65 PRO A C 1
ATOM 987 O O . PRO A 1 74 ? -0.325 40.193 1.378 1.00 34.61 65 PRO A O 1
ATOM 998 N N . PHE A 1 75 ? -2.441 39.707 0.766 1.00 47.61 66 PHE A N 1
ATOM 999 C CA . PHE A 1 75 ? -2.229 40.176 -0.598 1.00 50.19 66 PHE A CA 1
ATOM 1000 C C . PHE A 1 75 ? -2.274 41.691 -0.675 1.00 47.66 66 PHE A C 1
ATOM 1001 O O . PHE A 1 75 ? -3.040 42.352 0.029 1.00 37.72 66 PHE A O 1
ATOM 1018 N N . TYR A 1 76 ? -1.408 42.227 -1.524 1.00 44.17 67 TYR A N 1
ATOM 1019 C CA . TYR A 1 76 ? -1.187 43.657 -1.622 1.00 43.04 67 TYR A CA 1
ATOM 1020 C C . TYR A 1 76 ? -2.489 44.436 -1.778 1.00 43.94 67 TYR A C 1
ATOM 1021 O O . TYR A 1 76 ? -2.666 45.465 -1.133 1.00 41.24 67 TYR A O 1
ATOM 1039 N N . ARG A 1 77 ? -3.393 43.972 -2.641 1.00 45.49 68 ARG A N 1
ATOM 1040 C CA . ARG A 1 77 ? -4.614 44.732 -2.912 1.00 46.34 68 ARG A CA 1
ATOM 1041 C C . ARG A 1 77 ? -5.504 44.914 -1.669 1.00 44.17 68 ARG A C 1
ATOM 1042 O O . ARG A 1 77 ? -6.261 45.874 -1.581 1.00 37.68 68 ARG A O 1
ATOM 1063 N N . CYS A 1 78 ? -5.436 43.981 -0.731 1.00 38.39 69 CYS A N 1
ATOM 1064 C CA . CYS A 1 78 ? -6.270 44.059 0.475 1.00 43.48 69 CYS A CA 1
ATOM 1065 C C . CYS A 1 78 ? -5.660 45.019 1.491 1.00 43.09 69 CYS A C 1
ATOM 1066 O O . CYS A 1 78 ? -6.361 45.826 2.098 1.00 45.81 69 CYS A O 1
ATOM 1074 N N . LEU A 1 79 ? -4.344 44.947 1.649 1.00 38.52 70 LEU A N 1
ATOM 1075 C CA . LEU A 1 79 ? -3.629 45.889 2.502 1.00 42.50 70 LEU A CA 1
ATOM 1076 C C . LEU A 1 79 ? -3.802 47.308 1.987 1.00 48.34 70 LEU A C 1
ATOM 1077 O O . LEU A 1 79 ? -3.959 48.245 2.769 1.00 36.62 70 LEU A O 1
ATOM 1093 N N . GLU A 1 80 ? -3.814 47.463 0.663 1.00 40.62 71 GLU A N 1
ATOM 1094 C CA . GLU A 1 80 ? -3.927 48.784 0.075 1.00 36.16 71 GLU A CA 1
ATOM 1095 C C . GLU A 1 80 ? -5.345 49.313 0.255 1.00 32.21 71 GLU A C 1
ATOM 1096 O O . GLU A 1 80 ? -5.556 50.515 0.403 1.00 37.31 71 GLU A O 1
ATOM 1108 N N . THR A 1 81 ? -6.325 48.418 0.231 1.00 33.46 72 THR A N 1
ATOM 1109 C CA . THR A 1 81 ? -7.700 48.835 0.448 1.00 40.14 72 THR A CA 1
ATOM 1110 C C . THR A 1 81 ? -7.900 49.181 1.942 1.00 48.52 72 THR A C 1
ATOM 1111 O O . THR A 1 81 ? -8.723 50.027 2.296 1.00 45.82 72 THR A O 1
ATOM 1122 N N . SER A 1 82 ? -7.131 48.526 2.806 1.00 41.51 73 SER A N 1
ATOM 1123 C CA . SER A 1 82 ? -7.260 48.702 4.263 1.00 39.99 73 SER A CA 1
ATOM 1124 C C . SER A 1 82 ? -6.684 50.045 4.705 1.00 44.65 73 SER A C 1
ATOM 1125 O O . SER A 1 82 ? -7.237 50.725 5.564 1.00 50.58 73 SER A O 1
ATOM 1133 N N . LYS A 1 83 ? -5.588 50.431 4.061 1.00 47.80 74 LYS A N 1
ATOM 1134 C CA . LYS A 1 83 ? -4.749 51.535 4.508 1.00 46.30 74 LYS A CA 1
ATOM 1135 C C . LYS A 1 83 ? -5.502 52.817 4.877 1.00 50.97 74 LYS A C 1
ATOM 1136 O O . LYS A 1 83 ? -5.274 53.378 5.951 1.00 53.62 74 LYS A O 1
ATOM 1155 N N . PRO A 1 84 ? -6.386 53.300 3.993 1.00 53.28 75 PRO A N 1
ATOM 1156 C CA . PRO A 1 84 ? -7.059 54.564 4.319 1.00 46.33 75 PRO A CA 1
ATOM 1157 C C . PRO A 1 84 ? -8.006 54.466 5.514 1.00 47.98 75 PRO A C 1
ATOM 1158 O O . PRO A 1 84 ? -8.219 55.466 6.197 1.00 45.38 75 PRO A O 1
ATOM 1169 N N . THR A 1 85 ? -8.569 53.290 5.764 1.00 48.83 76 THR A N 1
ATOM 1170 C CA . THR A 1 85 ? -9.423 53.115 6.928 1.00 49.35 76 THR A CA 1
ATOM 1171 C C . THR A 1 85 ? -8.579 53.080 8.198 1.00 51.76 76 THR A C 1
ATOM 1172 O O . THR A 1 85 ? -8.977 53.624 9.220 1.00 49.90 76 THR A O 1
ATOM 1183 N N . VAL A 1 86 ? -7.414 52.443 8.124 1.00 45.88 77 VAL A N 1
ATOM 1184 C CA . VAL A 1 86 ? -6.498 52.384 9.260 1.00 51.40 77 VAL A CA 1
ATOM 1185 C C . VAL A 1 86 ? -6.068 53.793 9.633 1.00 55.51 77 VAL A C 1
ATOM 1186 O O . VAL A 1 86 ? -5.956 54.125 10.804 1.00 52.52 77 VAL A O 1
ATOM 1199 N N . GLU A 1 87 ? -5.841 54.624 8.624 1.00 46.78 78 GLU A N 1
ATOM 1200 C CA . GLU A 1 87 ? -5.363 55.982 8.831 1.00 47.72 78 GLU A CA 1
ATOM 1201 C C . GLU A 1 87 ? -6.475 56.887 9.343 1.00 51.05 78 GLU A C 1
ATOM 1202 O O . GLU A 1 87 ? -6.228 57.788 10.141 1.00 51.46 78 GLU A O 1
ATOM 1214 N N . ALA A 1 88 ? -7.702 56.644 8.894 1.00 52.50 79 ALA A N 1
ATOM 1215 C CA . ALA A 1 88 ? -8.838 57.432 9.355 1.00 54.72 79 ALA A CA 1
ATOM 1216 C C . ALA A 1 88 ? -9.158 57.131 10.824 1.00 53.88 79 ALA A C 1
ATOM 1217 O O . ALA A 1 88 ? -9.369 58.046 11.614 1.00 46.44 79 ALA A O 1
ATOM 1224 N N . LEU A 1 89 ? -9.185 55.844 11.168 1.00 46.69 80 LEU A N 1
ATOM 1225 C CA . LEU A 1 89 ? -9.623 55.378 12.480 1.00 56.52 80 LEU A CA 1
ATOM 1226 C C . LEU A 1 89 ? -8.463 55.168 13.454 1.00 57.53 80 LEU A C 1
ATOM 1227 O O . LEU A 1 89 ? -8.681 55.020 14.649 1.00 56.31 80 LEU A O 1
ATOM 1243 N N . LYS A 1 90 ? -7.240 55.158 12.933 1.00 51.00 81 LYS A N 1
ATOM 1244 C CA . LYS A 1 90 ? -6.057 54.795 13.706 1.00 52.45 81 LYS A CA 1
ATOM 1245 C C . LYS A 1 90 ? -6.318 53.603 14.610 1.00 58.60 81 LYS A C 1
ATOM 1246 O O . LYS A 1 90 ? -6.269 53.711 15.835 1.00 52.19 81 LYS A O 1
ATOM 1265 N N . ILE A 1 91 ? -6.588 52.468 13.985 1.00 50.88 82 ILE A N 1
ATOM 1266 C CA . ILE A 1 91 ? -6.799 51.221 14.687 1.00 43.30 82 ILE A CA 1
ATOM 1267 C C . ILE A 1 91 ? -5.685 50.257 14.289 1.00 48.68 82 ILE A C 1
ATOM 1268 O O . ILE A 1 91 ? -4.907 50.550 13.380 1.00 51.82 82 ILE A O 1
ATOM 1284 N N . PRO A 1 92 ? -5.571 49.126 14.996 1.00 50.51 83 PRO A N 1
ATOM 1285 C CA . PRO A 1 92 ? -4.561 48.134 14.626 1.00 50.17 83 PRO A CA 1
ATOM 1286 C C . PRO A 1 92 ? -4.997 47.332 13.404 1.00 46.11 83 PRO A C 1
ATOM 1287 O O . PRO A 1 92 ? -6.196 47.102 13.244 1.00 36.55 83 PRO A O 1
ATOM 1298 N N . LEU A 1 93 ? -4.041 46.911 12.581 1.00 45.15 84 LEU A N 1
ATOM 1299 C CA . LEU A 1 93 ? -4.310 46.017 11.454 1.00 39.75 84 LEU A CA 1
ATOM 1300 C C . LEU A 1 93 ? -3.381 44.818 11.548 1.00 37.64 84 LEU A C 1
ATOM 1301 O O . LEU A 1 93 ? -2.179 44.980 11.694 1.00 48.16 84 LEU A O 1
ATOM 1317 N N . TYR A 1 94 ? -3.936 43.615 11.478 1.00 39.37 85 TYR A N 1
ATOM 1318 C CA . TYR A 1 94 ? -3.126 42.403 11.391 1.00 43.92 85 TYR A CA 1
ATOM 1319 C C . TYR A 1 94 ? -3.382 41.680 10.064 1.00 43.36 85 TYR A C 1
ATOM 1320 O O . TYR A 1 94 ? -4.477 41.712 9.552 1.00 37.51 85 TYR A O 1
ATOM 1338 N N . VAL A 1 95 ? -2.376 40.990 9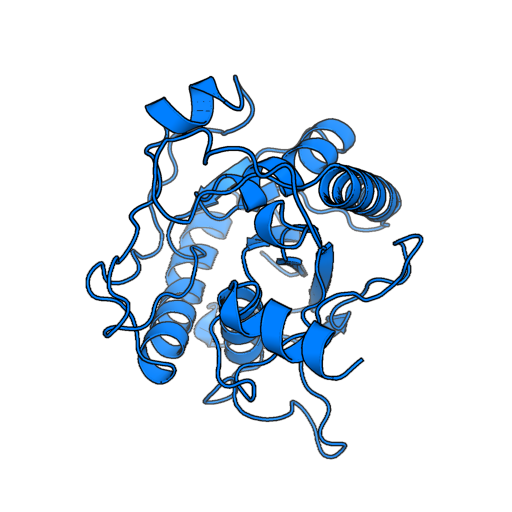.552 1.00 41.97 86 VAL A N 1
ATOM 1339 C CA . VAL A 1 95 ? -2.546 40.138 8.390 1.00 50.24 86 VAL A CA 1
ATOM 1340 C C . VAL A 1 95 ? -2.792 38.697 8.823 1.00 55.60 86 VAL A C 1
ATOM 1341 O O . VAL A 1 95 ? -2.036 38.142 9.617 1.00 44.93 86 VAL A O 1
ATOM 1354 N N . ASP A 1 96 ? -3.857 38.094 8.309 1.00 43.79 87 ASP A N 1
ATOM 1355 C CA . ASP A 1 96 ? -4.112 36.683 8.548 1.00 47.35 87 ASP A CA 1
ATOM 1356 C C . ASP A 1 96 ? -4.214 35.948 7.204 1.00 48.73 87 ASP A C 1
ATOM 1357 O O . ASP A 1 96 ? -5.152 36.170 6.441 1.00 44.18 87 ASP A O 1
ATOM 1366 N N . ARG A 1 97 ? -3.244 35.081 6.925 1.00 44.59 88 ARG A N 1
ATOM 1367 C CA . ARG A 1 97 ? -3.215 34.324 5.679 1.00 49.00 88 ARG A CA 1
ATOM 1368 C C . ARG A 1 97 ? -4.481 33.495 5.486 1.00 54.52 88 ARG A C 1
ATOM 1369 O O . ARG A 1 97 ? -4.787 33.067 4.375 1.00 53.68 88 ARG A O 1
ATOM 1390 N N . GLY A 1 98 ? -5.224 33.287 6.566 1.00 51.90 89 GLY A N 1
ATOM 1391 C CA . GLY A 1 98 ? -6.435 32.489 6.514 1.00 49.74 89 GLY A CA 1
ATOM 1392 C C . GLY A 1 98 ? -7.561 33.128 5.725 1.00 45.07 89 GLY A C 1
ATOM 1393 O O . GLY A 1 98 ? -8.522 32.457 5.357 1.00 41.91 89 GLY A O 1
ATOM 1397 N N . VAL A 1 99 ? -7.465 34.427 5.475 1.00 40.65 90 VAL A N 1
ATOM 1398 C CA . VAL A 1 99 ? -8.461 35.096 4.660 1.00 41.36 90 VAL A CA 1
ATOM 1399 C C . VAL A 1 99 ? -7.851 35.463 3.291 1.00 42.53 90 VAL A C 1
ATOM 1400 O O . VAL A 1 99 ? -8.318 36.373 2.615 1.00 40.84 90 VAL A O 1
ATOM 1413 N N . GLY A 1 100 ? -6.817 34.729 2.890 1.00 46.32 91 GLY A N 1
ATOM 1414 C CA . GLY A 1 100 ? -6.139 34.962 1.620 1.00 46.34 91 GLY A CA 1
ATOM 1415 C C . GLY A 1 100 ? -6.974 34.522 0.423 1.00 47.09 91 GLY A C 1
ATOM 1416 O O . GLY A 1 100 ? -8.049 33.954 0.595 1.00 41.00 91 GLY A O 1
ATOM 1420 N N . GLU A 1 101 ? -6.467 34.768 -0.789 1.00 52.10 92 GLU A N 1
ATOM 1421 C CA . GLU A 1 101 ? -7.229 34.559 -2.032 1.00 44.38 92 GLU A CA 1
ATOM 1422 C C . GLU A 1 101 ? -7.515 33.084 -2.336 1.00 48.28 92 GLU A C 1
ATOM 1423 O O . GLU A 1 101 ? -6.852 32.183 -1.818 1.00 47.90 92 GLU A O 1
ATOM 1435 N N . TRP A 1 102 ? -8.515 32.856 -3.186 1.00 46.67 93 TRP A N 1
ATOM 1436 C CA . TRP A 1 102 ? -8.878 31.529 -3.659 1.00 47.34 93 TRP A CA 1
ATOM 1437 C C . TRP A 1 102 ? -8.188 31.190 -4.989 1.00 58.49 93 TRP A C 1
ATOM 1438 O O . TRP A 1 102 ? -8.349 31.905 -5.978 1.00 53.28 93 TRP A O 1
ATOM 1459 N N . TYR A 1 103 ? -7.430 30.096 -5.007 1.00 51.93 94 TYR A N 1
ATOM 1460 C CA . TYR A 1 103 ? -6.786 29.615 -6.226 1.00 50.45 94 TYR A CA 1
ATOM 1461 C C . TYR A 1 103 ? -7.120 28.150 -6.446 1.00 57.59 94 TYR A C 1
ATOM 1462 O O . TYR A 1 103 ? -6.858 27.321 -5.583 1.00 59.02 94 TYR A O 1
ATOM 1480 N N . LYS A 1 104 ? -7.682 27.832 -7.609 1.00 59.12 95 LYS A N 1
ATOM 1481 C CA . LYS A 1 104 ? -8.070 26.458 -7.915 1.00 56.78 95 LYS A CA 1
ATOM 1482 C C . LYS A 1 104 ? -6.853 25.567 -8.134 1.00 50.72 95 LYS A C 1
ATOM 1483 O O . LYS A 1 104 ? -5.773 26.051 -8.471 1.00 53.28 95 LYS A O 1
ATOM 1502 N N . PRO A 1 105 ? -7.029 24.253 -7.941 1.00 51.77 96 PRO A N 1
ATOM 1503 C CA . PRO A 1 105 ? -5.906 23.312 -7.952 1.00 61.53 96 PRO A CA 1
ATOM 1504 C C . PRO A 1 105 ? -5.239 23.236 -9.313 1.00 71.22 96 PRO A C 1
ATOM 1505 O O . PRO A 1 105 ? -4.040 22.962 -9.401 1.00 69.86 96 PRO A O 1
ATOM 1516 N N . ASP A 1 106 ? -6.020 23.485 -10.361 1.00 66.68 97 ASP A N 1
ATOM 1517 C CA . ASP A 1 106 ? -5.534 23.370 -11.728 1.00 73.25 97 ASP A CA 1
ATOM 1518 C C . ASP A 1 106 ? -4.968 24.692 -12.233 1.00 72.46 97 ASP A C 1
ATOM 1519 O O . ASP A 1 106 ? -4.578 24.799 -13.394 1.00 77.10 97 ASP A O 1
ATOM 1528 N N . ARG A 1 107 ? -4.932 25.706 -11.372 1.00 60.01 98 ARG A N 1
ATOM 1529 C CA . ARG A 1 107 ? -4.324 26.975 -11.754 1.00 62.13 98 ARG A CA 1
ATOM 1530 C C . ARG A 1 107 ? -2.854 26.712 -12.058 1.00 69.87 98 ARG A C 1
ATOM 1531 O O . ARG A 1 107 ? -2.191 25.980 -11.325 1.00 76.92 98 ARG A O 1
ATOM 1552 N N . PRO A 1 108 ? -2.342 27.288 -13.154 1.00 74.63 99 PRO A N 1
ATOM 1553 C CA . PRO A 1 108 ? -0.945 27.038 -13.533 1.00 84.03 99 PRO A CA 1
ATOM 1554 C C . PRO A 1 108 ? 0.042 27.445 -12.441 1.00 83.83 99 PRO A C 1
ATOM 1555 O O . PRO A 1 108 ? 0.954 26.682 -12.126 1.00 85.61 99 PRO A O 1
ATOM 1566 N N . ILE A 1 109 ? -0.141 28.632 -11.874 1.00 75.06 100 ILE A N 1
ATOM 1567 C CA . ILE A 1 109 ? 0.650 29.057 -10.723 1.00 68.08 100 ILE A CA 1
ATOM 1568 C C . ILE A 1 109 ? -0.245 29.203 -9.495 1.00 61.61 100 ILE A C 1
ATOM 1569 O O . ILE A 1 109 ? -1.316 29.797 -9.573 1.00 58.89 100 ILE A O 1
ATOM 1585 N N . ILE A 1 110 ? 0.190 28.644 -8.370 1.00 61.35 101 ILE A N 1
ATOM 1586 C CA . ILE A 1 110 ? -0.516 28.820 -7.106 1.00 59.63 101 ILE A CA 1
ATOM 1587 C C . ILE A 1 110 ? 0.288 29.806 -6.263 1.00 55.95 101 ILE A C 1
ATOM 1588 O O . ILE A 1 110 ? 1.294 29.437 -5.660 1.00 58.80 101 ILE A O 1
ATOM 1604 N N . PRO A 1 111 ? -0.140 31.077 -6.245 1.00 54.22 102 PRO A N 1
ATOM 1605 C CA . PRO A 1 111 ? 0.678 32.120 -5.621 1.00 56.07 102 PRO A CA 1
ATOM 1606 C C . PRO A 1 111 ? 0.753 31.987 -4.105 1.00 61.23 102 PRO A C 1
ATOM 1607 O O . PRO A 1 111 ? -0.171 31.487 -3.465 1.00 50.81 102 PRO A O 1
ATOM 1618 N N . GLU A 1 112 ? 1.861 32.441 -3.540 1.00 59.02 103 GLU A N 1
ATOM 1619 C CA . GLU A 1 112 ? 2.017 32.467 -2.094 1.00 55.25 103 GLU A CA 1
ATOM 1620 C C . GLU A 1 112 ? 2.375 33.882 -1.687 1.00 52.59 103 GLU A C 1
ATOM 1621 O O . GLU A 1 112 ? 3.333 34.458 -2.201 1.00 59.90 103 GLU A O 1
ATOM 1633 N N . PRO A 1 113 ? 1.578 34.464 -0.784 1.00 51.26 104 PRO A N 1
ATOM 1634 C CA . PRO A 1 113 ? 1.704 35.889 -0.481 1.00 54.08 104 PRO A CA 1
ATOM 1635 C C . PRO A 1 113 ? 3.038 36.213 0.180 1.00 54.69 104 PRO A C 1
ATOM 1636 O O . PRO A 1 113 ? 3.728 35.313 0.653 1.00 56.66 104 PRO A O 1
ATOM 1647 N N . ALA A 1 114 ? 3.404 37.489 0.187 1.00 50.86 105 ALA A N 1
ATOM 1648 C CA . ALA A 1 114 ? 4.682 37.903 0.731 1.00 54.64 105 ALA A CA 1
ATOM 1649 C C . ALA A 1 114 ? 4.662 37.749 2.250 1.00 59.84 105 ALA A C 1
ATOM 1650 O O . ALA A 1 114 ? 3.598 37.590 2.854 1.00 58.41 105 ALA A O 1
ATOM 1657 N N . THR A 1 115 ? 5.845 37.792 2.855 1.00 63.58 106 THR A N 1
ATOM 1658 C CA . THR A 1 115 ? 5.977 37.703 4.310 1.00 64.61 106 THR A CA 1
ATOM 1659 C C . THR A 1 115 ? 5.762 39.071 4.942 1.00 65.28 106 THR A C 1
ATOM 1660 O O . THR A 1 115 ? 5.669 40.076 4.237 1.00 59.86 106 THR A O 1
ATOM 1671 N N . HIS A 1 116 ? 5.684 39.124 6.270 1.00 63.80 107 HIS A N 1
ATOM 1672 C CA . HIS A 1 116 ? 5.468 40.401 6.931 1.00 55.86 107 HIS A CA 1
ATOM 1673 C C . HIS A 1 116 ? 6.622 41.338 6.621 1.00 56.93 107 HIS A C 1
ATOM 1674 O O . HIS A 1 116 ? 6.425 42.540 6.470 1.00 57.33 107 HIS A O 1
ATOM 1689 N N . GLU A 1 117 ? 7.828 40.784 6.540 1.00 65.38 108 GLU A N 1
ATOM 1690 C CA . GLU A 1 117 ? 9.023 41.595 6.333 1.00 80.03 108 GLU A CA 1
ATOM 1691 C C . GLU A 1 117 ? 8.981 42.272 4.968 1.00 71.93 108 GLU A C 1
ATOM 1692 O O . GLU A 1 117 ? 9.240 43.471 4.853 1.00 67.51 108 GLU A O 1
ATOM 1704 N N . VAL A 1 118 ? 8.647 41.501 3.940 1.00 70.56 109 VAL A N 1
ATOM 1705 C CA . VAL A 1 118 ? 8.568 42.030 2.579 1.00 57.55 109 VAL A CA 1
ATOM 1706 C C . VAL A 1 118 ? 7.454 43.058 2.465 1.00 54.34 109 VAL A C 1
ATOM 1707 O O . VAL A 1 118 ? 7.677 44.191 2.047 1.00 53.34 109 VAL A O 1
ATOM 1720 N N . MET A 1 119 ? 6.250 42.665 2.857 1.00 58.26 110 MET A N 1
ATOM 1721 C CA . MET A 1 119 ? 5.091 43.512 2.663 1.00 56.42 110 MET A CA 1
ATOM 1722 C C . MET A 1 119 ? 5.166 44.805 3.473 1.00 59.62 110 MET A C 1
ATOM 1723 O O . MET A 1 119 ? 4.614 45.825 3.057 1.00 50.98 110 MET A O 1
ATOM 1737 N N . SER A 1 120 ? 5.842 44.780 4.623 1.00 56.46 111 SER A N 1
ATOM 1738 C CA . SER A 1 120 ? 5.862 45.958 5.486 1.00 57.34 111 SER A CA 1
ATOM 1739 C C . SER A 1 120 ? 6.701 47.056 4.851 1.00 55.94 111 SER A C 1
ATOM 1740 O O . SER A 1 120 ? 6.445 48.240 5.058 1.00 58.92 111 SER A O 1
ATOM 1748 N N . LYS A 1 121 ? 7.694 46.667 4.063 1.00 64.97 112 LYS A N 1
ATOM 1749 C CA . LYS A 1 121 ? 8.447 47.638 3.280 1.00 72.32 112 LYS A CA 1
ATOM 1750 C C . LYS A 1 121 ? 7.510 48.450 2.379 1.00 64.23 112 LYS A C 1
ATOM 1751 O O . LYS A 1 121 ? 7.807 49.592 2.030 1.00 58.03 112 LYS A O 1
ATOM 1770 N N . PHE A 1 122 ? 6.379 47.856 2.007 1.00 60.60 113 PHE A N 1
ATOM 1771 C CA . PHE A 1 122 ? 5.390 48.532 1.170 1.00 56.63 113 PHE A CA 1
ATOM 1772 C C . PHE A 1 122 ? 4.375 49.324 1.985 1.00 67.15 113 PHE A C 1
ATOM 1773 O O . PHE A 1 122 ? 3.806 50.298 1.493 1.00 56.39 113 PHE A O 1
ATOM 1790 N N . PHE A 1 123 ? 4.147 48.907 3.229 1.00 56.37 114 PHE A N 1
ATOM 1791 C CA . PHE A 1 123 ? 3.244 49.629 4.115 1.00 59.92 114 PHE A CA 1
ATOM 1792 C C . PHE A 1 123 ? 3.934 49.823 5.470 1.00 62.17 114 PHE A C 1
ATOM 1793 O O . PHE A 1 123 ? 3.612 49.148 6.440 1.00 59.03 114 PHE A O 1
ATOM 1810 N N . PRO A 1 124 ? 4.900 50.751 5.521 1.00 58.72 115 PRO A N 1
ATOM 1811 C CA . PRO A 1 124 ? 5.762 50.937 6.690 1.00 60.13 115 PRO A CA 1
ATOM 1812 C C . PRO A 1 124 ? 4.940 51.267 7.928 1.00 58.47 115 PRO A C 1
ATOM 1813 O O . PRO A 1 124 ? 4.206 52.251 7.927 1.00 54.19 115 PRO A O 1
ATOM 1824 N N . SER A 1 125 ? 5.032 50.412 8.940 1.00 64.17 116 SER A N 1
ATOM 1825 C CA . SER A 1 125 ? 4.458 50.682 10.263 1.00 67.84 116 SER A CA 1
ATOM 1826 C C . SER A 1 125 ? 2.936 50.537 10.313 1.00 68.89 116 SER A C 1
ATOM 1827 O O . SER A 1 125 ? 2.314 50.859 11.328 1.00 63.49 116 SER A O 1
ATOM 1835 N N . MET A 1 126 ? 2.341 50.036 9.233 1.00 55.40 117 MET A N 1
ATOM 1836 C CA . MET A 1 126 ? 0.893 49.880 9.178 1.00 55.06 117 MET A CA 1
ATOM 1837 C C . MET A 1 126 ? 0.440 48.538 9.737 1.00 45.80 117 MET A C 1
ATOM 1838 O O . MET A 1 126 ? -0.672 48.406 10.232 1.00 45.12 117 MET A O 1
ATOM 1852 N N . ILE A 1 127 ? 1.291 47.534 9.633 1.00 45.64 118 ILE A N 1
ATOM 1853 C CA . ILE A 1 127 ? 0.883 46.183 9.979 1.00 52.37 118 ILE A CA 1
ATOM 1854 C C . ILE A 1 127 ? 1.487 45.785 11.326 1.00 60.81 118 ILE A C 1
ATOM 1855 O O . ILE A 1 127 ? 2.701 45.695 11.461 1.00 55.65 118 ILE A O 1
ATOM 1871 N N . SER A 1 128 ? 0.634 45.558 12.317 1.00 60.20 119 SER A N 1
ATOM 1872 C CA . SER A 1 128 ? 1.096 45.105 13.622 1.00 59.96 119 SER A CA 1
ATOM 1873 C C . SER A 1 128 ? 1.630 43.681 13.505 1.00 60.23 119 SER A C 1
ATOM 1874 O O . SER A 1 128 ? 0.946 42.799 12.990 1.00 61.23 119 SER A O 1
ATOM 1882 N N . PRO A 1 129 ? 2.859 43.452 13.984 1.00 70.27 120 PRO A N 1
ATOM 1883 C CA . PRO A 1 129 ? 3.462 42.118 13.970 1.00 79.53 120 PRO A CA 1
ATOM 1884 C C . PRO A 1 129 ? 2.880 41.222 15.059 1.00 86.06 120 PRO A C 1
ATOM 1885 O O . PRO A 1 129 ? 2.019 41.652 15.826 1.00 74.50 120 PRO A O 1
ATOM 1896 N N . ASP A 1 130 ? 3.355 39.984 15.123 1.00 100.74 121 ASP A N 1
ATOM 1897 C CA . ASP A 1 130 ? 2.919 39.053 16.154 1.00 102.40 121 ASP A CA 1
ATOM 1898 C C . ASP A 1 130 ? 1.451 38.679 15.991 1.00 92.54 121 ASP A C 1
ATOM 1899 O O . ASP A 1 130 ? 0.630 38.907 16.880 1.00 97.08 121 ASP A O 1
ATOM 1908 N N . TRP A 1 131 ? 1.133 38.113 14.833 1.00 78.67 122 TRP A N 1
ATOM 1909 C CA . TRP A 1 131 ? -0.161 37.492 14.606 1.00 64.53 122 TRP A CA 1
ATOM 1910 C C . TRP A 1 131 ? 0.019 36.362 13.607 1.00 64.23 122 TRP A C 1
ATOM 1911 O O . TRP A 1 131 ? 0.235 36.596 12.414 1.00 73.17 122 TRP A O 1
ATOM 1932 N N . GLU A 1 132 ? -0.069 35.132 14.096 1.00 50.77 123 GLU A N 1
ATOM 1933 C CA . GLU A 1 132 ? 0.137 33.967 13.251 1.00 70.35 123 GLU A CA 1
ATOM 1934 C C . GLU A 1 132 ? -1.113 33.679 12.422 1.00 62.38 123 GLU A C 1
ATOM 1935 O O . GLU A 1 132 ? -2.195 34.159 12.741 1.00 59.64 123 GLU A O 1
ATOM 1947 N N . PRO A 1 133 ? -0.964 32.901 11.344 1.00 51.83 124 PRO A N 1
ATOM 1948 C CA . PRO A 1 133 ? -2.130 32.540 10.526 1.00 52.07 124 PRO A CA 1
ATOM 1949 C C . PRO A 1 133 ? -3.122 31.675 11.301 1.00 54.13 124 PRO A C 1
ATOM 1950 O O . PRO A 1 133 ? -2.705 30.737 11.986 1.00 54.58 124 PRO A O 1
ATOM 1961 N N . SER A 1 134 ? -4.413 31.980 11.197 1.00 45.58 125 SER A N 1
ATOM 1962 C CA . SER A 1 134 ? -5.430 31.145 11.821 1.00 57.98 125 SER A CA 1
ATOM 1963 C C . SER A 1 134 ? -5.516 29.823 11.076 1.00 65.02 125 SER A C 1
ATOM 1964 O O . SER A 1 134 ? -5.798 28.781 11.667 1.00 62.27 125 SER A O 1
ATOM 1972 N N . ILE A 1 135 ? -5.272 29.881 9.771 1.00 59.66 126 ILE A N 1
ATOM 1973 C CA . ILE A 1 135 ? -5.151 28.688 8.939 1.00 57.84 126 ILE A CA 1
ATOM 1974 C C . ILE A 1 135 ? -4.434 29.079 7.647 1.00 51.50 126 ILE A C 1
ATOM 1975 O O . ILE A 1 135 ? -4.469 30.237 7.246 1.00 49.80 126 ILE A O 1
ATOM 1991 N N . ILE A 1 136 ? -3.754 28.136 7.011 1.00 55.98 127 ILE A N 1
ATOM 1992 C CA . ILE A 1 136 ? -3.036 28.452 5.782 1.00 60.71 127 ILE A CA 1
ATOM 1993 C C . ILE A 1 136 ? -3.673 27.765 4.580 1.00 66.15 127 ILE A C 1
ATOM 1994 O O . ILE A 1 136 ? -3.746 26.538 4.530 1.00 73.31 127 ILE A O 1
ATOM 2010 N N . PRO A 1 137 ? -4.139 28.559 3.604 1.00 62.71 128 PRO A N 1
ATOM 2011 C CA . PRO A 1 137 ? -4.756 27.979 2.406 1.00 60.52 128 PRO A CA 1
ATOM 2012 C C . PRO A 1 137 ? -3.774 27.068 1.668 1.00 63.20 128 PRO A C 1
ATOM 2013 O O . PRO A 1 137 ? -2.609 27.428 1.499 1.00 57.35 128 PRO A O 1
ATOM 2024 N N . SER A 1 138 ? -4.246 25.897 1.250 1.00 58.87 129 SER A N 1
ATOM 2025 C CA . SER A 1 138 ? -3.393 24.904 0.606 1.00 62.61 129 SER A CA 1
ATOM 2026 C C . SER A 1 138 ? -2.587 25.531 -0.515 1.00 55.19 129 SER A C 1
ATOM 2027 O O . SER A 1 138 ? -3.129 26.251 -1.352 1.00 57.54 129 SER A O 1
ATOM 2035 N N . ASN A 1 139 ? -1.287 25.267 -0.530 1.00 53.97 130 ASN A N 1
ATOM 2036 C CA . ASN A 1 139 ? -0.438 25.789 -1.591 1.00 57.80 130 ASN A CA 1
ATOM 2037 C C . ASN A 1 139 ? -0.560 24.935 -2.859 1.00 63.82 130 ASN A C 1
ATOM 2038 O O . ASN A 1 139 ? 0.184 25.115 -3.820 1.00 59.76 130 ASN A O 1
ATOM 2049 N N . LYS A 1 140 ? -1.524 24.021 -2.858 1.00 62.05 131 LYS A N 1
ATOM 2050 C CA . LYS A 1 140 ? -1.838 23.244 -4.043 1.00 76.37 131 LYS A CA 1
ATOM 2051 C C . LYS A 1 140 ? -3.208 23.646 -4.580 1.00 71.83 131 LYS A C 1
ATOM 2052 O O . LYS A 1 140 ? -3.751 23.002 -5.479 1.00 70.40 131 LYS A O 1
ATOM 2071 N N . GLY A 1 141 ? -3.756 24.726 -4.031 1.00 62.23 132 GLY A N 1
ATOM 2072 C CA . GLY A 1 141 ? -5.037 25.237 -4.479 1.00 58.16 132 GLY A CA 1
ATOM 2073 C C . GLY A 1 141 ? -6.197 24.559 -3.776 1.00 56.25 132 GLY A C 1
ATOM 2074 O O . GLY A 1 141 ? -6.006 23.619 -2.997 1.00 59.22 132 GLY A O 1
ATOM 2078 N N . GLU A 1 142 ? -7.405 25.040 -4.056 1.00 53.16 133 GLU A N 1
ATOM 2079 C CA . GLU A 1 142 ? -8.606 24.577 -3.373 1.00 57.42 133 GLU A CA 1
ATOM 2080 C C . GLU A 1 142 ? -9.755 24.468 -4.358 1.00 61.20 133 GLU A C 1
ATOM 2081 O O . GLU A 1 142 ? -9.984 25.376 -5.153 1.00 51.64 133 GLU A O 1
ATOM 2093 N N . THR A 1 143 ? -10.483 23.362 -4.303 1.00 67.18 134 THR A N 1
ATOM 2094 C CA . THR A 1 143 ? -11.752 23.274 -5.004 1.00 55.20 134 THR A CA 1
ATOM 2095 C C . THR A 1 143 ? -12.712 24.239 -4.313 1.00 62.56 134 THR A C 1
ATOM 2096 O O . THR A 1 143 ? -12.369 24.821 -3.281 1.00 65.12 134 THR A O 1
ATOM 2107 N N . GLU A 1 144 ? -13.904 24.421 -4.868 1.00 64.23 135 GLU A N 1
ATOM 2108 C CA . GLU A 1 144 ? -14.912 25.238 -4.206 1.00 63.40 135 GLU A CA 1
ATOM 2109 C C . GLU A 1 144 ? -15.184 24.674 -2.820 1.00 66.68 135 GLU A C 1
ATOM 2110 O O . GLU A 1 144 ? -15.358 25.422 -1.859 1.00 66.65 135 GLU A O 1
ATOM 2122 N N . GLU A 1 145 ? -15.216 23.348 -2.728 1.00 58.57 136 GLU A N 1
ATOM 2123 C CA . GLU A 1 145 ? -15.479 22.676 -1.462 1.00 69.29 136 GLU A CA 1
ATOM 2124 C C . GLU A 1 145 ? -14.344 22.908 -0.480 1.00 63.16 136 GLU A C 1
ATOM 2125 O O . GLU A 1 145 ? -14.573 23.057 0.714 1.00 66.36 136 GLU A O 1
ATOM 2137 N N . ASP A 1 146 ? -13.118 22.935 -0.987 1.00 60.56 137 ASP A N 1
ATOM 2138 C CA . ASP A 1 146 ? -11.948 23.100 -0.135 1.00 59.32 137 ASP A CA 1
ATOM 2139 C C . ASP A 1 146 ? -11.923 24.470 0.539 1.00 57.91 137 ASP A C 1
ATOM 2140 O O . ASP A 1 146 ? -11.736 24.557 1.753 1.00 59.05 137 ASP A O 1
ATOM 2149 N N . ILE A 1 147 ? -12.100 25.537 -0.239 1.00 50.41 138 ILE A N 1
ATOM 2150 C CA . ILE A 1 147 ? -12.062 26.881 0.323 1.00 51.75 138 ILE A CA 1
ATOM 2151 C C . ILE A 1 147 ? -13.203 27.092 1.311 1.00 58.42 138 ILE A C 1
ATOM 2152 O O . ILE A 1 147 ? -13.045 27.808 2.299 1.00 54.01 138 ILE A O 1
ATOM 2168 N N . PHE A 1 148 ? -14.343 26.458 1.063 1.00 53.61 139 PHE A N 1
ATOM 2169 C CA . PHE A 1 148 ? -15.464 26.590 1.978 1.00 61.54 139 PHE A CA 1
ATOM 2170 C C . PHE A 1 148 ? -15.126 25.958 3.324 1.00 68.40 139 PHE A C 1
ATOM 2171 O O . PHE A 1 148 ? -15.442 26.515 4.376 1.00 65.56 139 PHE A O 1
ATOM 2188 N N . GLU A 1 149 ? -14.474 24.800 3.289 1.00 61.96 140 GLU A N 1
ATOM 2189 C CA . GLU A 1 149 ? -14.080 24.108 4.515 1.00 58.61 140 GLU A CA 1
ATOM 2190 C C . GLU A 1 149 ? -12.962 24.878 5.220 1.00 61.54 140 GLU A C 1
ATOM 2191 O O . GLU A 1 149 ? -12.919 24.931 6.447 1.00 64.13 140 GLU A O 1
ATOM 2203 N N . ARG A 1 150 ? -12.070 25.482 4.437 1.00 60.24 141 ARG A N 1
ATOM 2204 C CA . ARG A 1 150 ? -10.978 26.279 4.979 1.00 57.57 141 ARG A CA 1
ATOM 2205 C C . ARG A 1 150 ? -11.529 27.432 5.801 1.00 56.21 141 ARG A C 1
ATOM 2206 O O . ARG A 1 150 ? -11.022 27.738 6.880 1.00 52.47 141 ARG A O 1
ATOM 2227 N N . CYS A 1 151 ? -12.572 28.067 5.281 1.00 52.94 142 CYS A N 1
ATOM 2228 C CA . CYS A 1 151 ? -13.191 29.198 5.949 1.00 52.99 142 CYS A CA 1
ATOM 2229 C C . CYS A 1 151 ? -13.999 28.750 7.164 1.00 56.71 142 CYS A C 1
ATOM 2230 O O . CYS A 1 151 ? -14.119 29.485 8.143 1.00 56.47 142 CYS A O 1
ATOM 2238 N N . HIS A 1 152 ? -14.548 27.543 7.090 1.00 49.49 143 HIS A N 1
ATOM 2239 C CA . HIS A 1 152 ? -15.298 26.968 8.193 1.00 55.64 143 HIS A CA 1
ATOM 2240 C C . HIS A 1 152 ? -14.364 26.707 9.373 1.00 59.13 143 HIS A C 1
ATOM 2241 O O . HIS A 1 152 ? -14.692 27.018 10.516 1.00 60.78 143 HIS A O 1
ATOM 2256 N N . LYS A 1 153 ? -13.193 26.146 9.082 1.00 55.07 144 LYS A N 1
ATOM 2257 C CA . LYS A 1 153 ? -12.177 25.904 10.099 1.00 56.96 144 LYS A CA 1
ATOM 2258 C C . LYS A 1 153 ? -11.601 27.211 10.608 1.00 56.81 144 LYS A C 1
ATOM 2259 O O . LYS A 1 153 ? -11.146 27.302 11.748 1.00 55.53 144 LYS A O 1
ATOM 2278 N N . PHE A 1 154 ? -11.604 28.219 9.747 1.00 56.08 145 PHE A N 1
ATOM 2279 C CA . PHE A 1 154 ? -11.003 29.500 10.067 1.00 55.73 145 PHE A CA 1
ATOM 2280 C C . PHE A 1 154 ? -11.688 30.133 11.279 1.00 63.70 145 PHE A C 1
ATOM 2281 O O . PHE A 1 154 ? -11.028 30.510 12.244 1.00 60.77 145 PHE A O 1
ATOM 2298 N N . TRP A 1 155 ? -13.014 30.214 11.238 1.00 54.36 146 TRP A N 1
ATOM 2299 C CA . TRP A 1 155 ? -13.763 31.046 12.177 1.00 55.30 146 TRP A CA 1
ATOM 2300 C C . TRP A 1 155 ? -13.509 30.762 13.673 1.00 56.19 146 TRP A C 1
ATOM 2301 O O . TRP A 1 155 ? -13.213 31.681 14.428 1.00 56.90 146 TRP A O 1
ATOM 2322 N N . PRO A 1 156 ? -13.657 29.502 14.109 1.00 50.54 147 PRO A N 1
ATOM 2323 C CA . PRO A 1 156 ? -13.417 29.160 15.522 1.00 55.49 147 PRO A CA 1
ATOM 2324 C C . PRO A 1 156 ? -12.000 29.460 16.005 1.00 62.66 147 PRO A C 1
ATOM 2325 O O . PRO A 1 156 ? -11.824 29.989 17.110 1.00 54.91 147 PRO A O 1
ATOM 2336 N N . VAL A 1 157 ? -11.002 29.118 15.197 1.00 52.40 148 VAL A N 1
ATOM 2337 C CA . VAL A 1 157 ? -9.615 29.387 15.553 1.00 55.59 148 VAL A CA 1
ATOM 2338 C C . VAL A 1 157 ? -9.398 30.890 15.665 1.00 55.47 148 VAL A C 1
ATOM 2339 O O . VAL A 1 157 ? -8.798 31.374 16.630 1.00 61.33 148 VAL A O 1
ATOM 2352 N N . PHE A 1 158 ? -9.928 31.621 14.688 1.00 55.61 149 PHE A N 1
ATOM 2353 C CA . PHE A 1 158 ? -9.748 33.062 14.579 1.00 53.44 149 PHE A CA 1
ATOM 2354 C C . PHE A 1 158 ? -10.412 33.826 15.717 1.00 54.95 149 PHE A C 1
ATOM 2355 O O . PHE A 1 158 ? -9.791 34.663 16.371 1.00 51.09 149 PHE A O 1
ATOM 2372 N N . ILE A 1 159 ? -11.692 33.558 15.926 1.00 48.18 150 ILE A N 1
ATOM 2373 C CA . ILE A 1 159 ? -12.458 34.260 16.949 1.00 56.23 150 ILE A CA 1
ATOM 2374 C C . ILE A 1 159 ? -11.907 33.961 18.353 1.00 57.93 150 ILE A C 1
ATOM 2375 O O . ILE A 1 159 ? -11.900 34.835 19.223 1.00 53.77 150 ILE A O 1
ATOM 2391 N N . ASP A 1 160 ? -11.423 32.740 18.565 1.00 50.68 151 ASP A N 1
ATOM 2392 C CA . ASP A 1 160 ? -10.889 32.357 19.876 1.00 54.40 151 ASP A CA 1
ATOM 2393 C C . ASP A 1 160 ? -9.632 33.161 20.172 1.00 60.65 151 ASP A C 1
ATOM 2394 O O . ASP A 1 160 ? -9.430 33.624 21.296 1.00 59.74 151 ASP A O 1
ATOM 2403 N N . ARG A 1 161 ? -8.793 33.332 19.153 1.00 55.84 152 ARG A N 1
ATOM 2404 C CA . ARG A 1 161 ? -7.526 34.036 19.311 1.00 54.37 152 ARG A CA 1
ATOM 2405 C C . ARG A 1 161 ? -7.750 35.526 19.520 1.00 56.14 152 ARG A C 1
ATOM 2406 O O . ARG A 1 161 ? -7.024 36.176 20.274 1.00 55.47 152 ARG A O 1
ATOM 2427 N N . VAL A 1 162 ? -8.766 36.064 18.857 1.00 62.02 153 VAL A N 1
ATOM 2428 C CA . VAL A 1 162 ? -9.062 37.487 18.939 1.00 56.22 153 VAL A CA 1
ATOM 2429 C C . VAL A 1 162 ? -9.673 37.819 20.302 1.00 56.14 153 VAL A C 1
ATOM 2430 O O . VAL A 1 162 ? -9.197 38.704 21.000 1.00 55.14 153 VAL A O 1
ATOM 2443 N N . GLU A 1 163 ? -10.722 37.097 20.675 1.00 52.41 154 GLU A N 1
ATOM 2444 C CA . GLU A 1 163 ? -11.443 37.367 21.916 1.00 59.17 154 GLU A CA 1
ATOM 2445 C C . GLU A 1 163 ? -10.557 37.153 23.133 1.00 64.89 154 GLU A C 1
ATOM 2446 O O . GLU A 1 163 ? -10.687 37.839 24.144 1.00 62.70 154 GLU A O 1
ATOM 2458 N N . ARG A 1 164 ? -9.634 36.214 23.001 1.00 65.95 155 ARG A N 1
ATOM 2459 C CA . ARG A 1 164 ? -8.691 35.895 24.052 1.00 68.57 155 ARG A CA 1
ATOM 2460 C C . ARG A 1 164 ? -7.622 36.978 24.163 1.00 66.32 155 ARG A C 1
ATOM 2461 O O . ARG A 1 164 ? -7.304 37.430 25.253 1.00 54.75 155 ARG A O 1
ATOM 2482 N N . LYS A 1 165 ? -7.076 37.424 23.038 1.00 65.68 156 LYS A N 1
ATOM 2483 C CA . LYS A 1 165 ? -5.995 38.401 23.097 1.00 69.00 156 LYS A CA 1
ATOM 2484 C C . LYS A 1 165 ? -6.527 39.834 23.248 1.00 68.57 156 LYS A C 1
ATOM 2485 O O . LYS A 1 165 ? -5.817 40.721 23.719 1.00 60.71 156 LYS A O 1
ATOM 2504 N N . PHE A 1 166 ? -7.785 40.045 22.867 1.00 67.58 157 PHE A N 1
ATOM 2505 C CA . PHE A 1 166 ? -8.403 41.367 22.896 1.00 59.90 157 PHE A CA 1
ATOM 2506 C C . PHE A 1 166 ? -9.803 41.283 23.485 1.00 71.25 157 PHE A C 1
ATOM 2507 O O . PHE A 1 166 ? -10.787 41.522 22.780 1.00 62.79 157 PHE A O 1
ATOM 2524 N N . PRO A 1 167 ? -9.895 40.952 24.788 1.00 60.43 158 PRO A N 1
ATOM 2525 C CA . PRO A 1 167 ? -11.158 40.687 25.483 1.00 56.08 158 PRO A CA 1
ATOM 2526 C C . PRO A 1 167 ? -12.190 41.787 25.292 1.00 48.59 158 PRO A C 1
ATOM 2527 O O . PRO A 1 167 ? -13.393 41.531 25.322 1.00 60.93 158 PRO A O 1
ATOM 2538 N N . ASN A 1 168 ? -11.719 43.009 25.107 1.00 47.95 159 ASN A N 1
ATOM 2539 C CA . ASN A 1 168 ? -12.604 44.167 25.083 1.00 56.45 159 ASN A CA 1
ATOM 2540 C C . ASN A 1 168 ? -12.996 44.667 23.696 1.00 63.44 159 ASN A C 1
ATOM 2541 O O . ASN A 1 168 ? -13.648 45.708 23.570 1.00 61.32 159 ASN A O 1
ATOM 2552 N N . VAL A 1 169 ? -12.605 43.930 22.661 1.00 59.88 160 VAL A N 1
ATOM 2553 C CA . VAL A 1 169 ? -13.014 44.267 21.304 1.00 53.43 160 VAL A CA 1
ATOM 2554 C C . VAL A 1 169 ? -14.375 43.642 21.006 1.00 55.04 160 VAL A C 1
ATOM 2555 O O . VAL A 1 169 ? -14.569 42.440 21.176 1.00 57.78 160 VAL A O 1
ATOM 2568 N N . LYS A 1 170 ? -15.319 44.475 20.575 1.00 55.13 161 LYS A N 1
ATOM 2569 C CA . LYS A 1 170 ? -16.646 44.007 20.174 1.00 52.98 161 LYS A CA 1
ATOM 2570 C C . LYS A 1 170 ? -16.830 43.947 18.654 1.00 49.87 161 LYS A C 1
ATOM 2571 O O . LYS A 1 170 ? -17.600 43.136 18.154 1.00 53.31 161 LYS A O 1
ATOM 2590 N N . THR A 1 171 ? -16.141 44.833 17.941 1.00 52.98 162 THR A N 1
ATOM 2591 C CA . THR A 1 171 ? -16.362 45.028 16.508 1.00 53.25 162 THR A CA 1
ATOM 2592 C C . THR A 1 171 ? -15.056 44.927 15.737 1.00 53.69 162 THR A C 1
ATOM 2593 O O . THR A 1 171 ? -14.065 45.561 16.103 1.00 49.77 162 THR A O 1
ATOM 2604 N N . ILE A 1 172 ? -15.065 44.131 14.668 1.00 47.57 163 ILE A N 1
ATOM 2605 C CA . ILE A 1 172 ? -13.887 43.955 13.831 1.00 43.63 163 ILE A CA 1
ATOM 2606 C C . ILE A 1 172 ? -14.244 44.007 12.346 1.00 45.58 163 ILE A C 1
ATOM 2607 O O . ILE A 1 172 ? -15.403 43.836 11.971 1.00 38.33 163 ILE A O 1
ATOM 2623 N N . MET A 1 173 ? -13.226 44.205 11.513 1.00 45.44 164 MET A N 1
ATOM 2624 C CA . MET A 1 173 ? -13.398 44.206 10.071 1.00 47.42 164 MET A CA 1
ATOM 2625 C C . MET A 1 173 ? -12.345 43.331 9.402 1.00 46.80 164 MET A C 1
ATOM 2626 O O . MET A 1 173 ? -11.172 43.365 9.767 1.00 43.82 164 MET A O 1
ATOM 2640 N N . ILE A 1 174 ? -12.790 42.555 8.419 1.00 44.70 165 ILE A N 1
ATOM 2641 C CA . ILE A 1 174 ? -11.929 41.705 7.605 1.00 44.84 165 ILE A CA 1
ATOM 2642 C C . ILE A 1 174 ? -11.882 42.250 6.171 1.00 39.71 165 ILE A C 1
ATOM 2643 O O . ILE A 1 174 ? -12.921 42.468 5.560 1.00 39.40 165 ILE A O 1
ATOM 2659 N N . VAL A 1 175 ? -10.687 42.471 5.641 1.00 43.62 166 VAL A N 1
ATOM 2660 C CA . VAL A 1 175 ? -10.544 42.903 4.244 1.00 42.78 166 VAL A CA 1
ATOM 2661 C C . VAL A 1 175 ? -9.966 41.752 3.439 1.00 40.65 166 VAL A C 1
ATOM 2662 O O . VAL A 1 175 ? -8.869 41.270 3.720 1.00 41.07 166 VAL A O 1
ATOM 2675 N N . THR A 1 176 ? -10.723 41.287 2.456 1.00 36.89 167 THR A N 1
ATOM 2676 C CA . THR A 1 176 ? -10.386 40.042 1.782 1.00 38.23 167 THR A CA 1
ATOM 2677 C C . THR A 1 176 ? -10.836 40.069 0.304 1.00 37.26 167 THR A C 1
ATOM 2678 O O . THR A 1 176 ? -10.975 41.156 -0.276 1.00 36.87 167 THR A O 1
ATOM 2689 N N . HIS A 1 177 ? -11.037 38.887 -0.288 1.00 38.22 168 HIS A N 1
ATOM 2690 C CA . HIS A 1 177 ? -11.344 38.731 -1.718 1.00 41.26 168 HIS A CA 1
ATOM 2691 C C . HIS A 1 177 ? -12.774 38.252 -1.900 1.00 43.06 168 HIS A C 1
ATOM 2692 O O . HIS A 1 177 ? -13.377 37.773 -0.949 1.00 38.43 168 HIS A O 1
ATOM 2707 N N . ALA A 1 178 ? -13.313 38.339 -3.120 1.00 34.85 169 ALA A N 1
ATOM 2708 C CA . ALA A 1 178 ? -14.722 38.013 -3.351 1.00 28.24 169 ALA A CA 1
ATOM 2709 C C . ALA A 1 178 ? -15.063 36.595 -2.936 1.00 33.78 169 ALA A C 1
ATOM 2710 O O . ALA A 1 178 ? -16.084 36.354 -2.289 1.00 42.35 169 ALA A O 1
ATOM 2717 N N . ALA A 1 179 ? -14.233 35.639 -3.335 1.00 37.95 170 ALA A N 1
ATOM 2718 C CA . ALA A 1 179 ? -14.514 34.243 -3.025 1.00 39.63 170 ALA A CA 1
ATOM 2719 C C . ALA A 1 179 ? -14.379 33.976 -1.517 1.00 37.63 170 ALA A C 1
ATOM 2720 O O . ALA A 1 179 ? -15.204 33.293 -0.915 1.00 42.21 170 ALA A O 1
ATOM 2727 N N . THR A 1 180 ? -13.332 34.508 -0.913 1.00 38.18 171 THR A N 1
ATOM 2728 C CA . THR A 1 180 ? -13.101 34.270 0.508 1.00 42.87 171 THR A CA 1
ATOM 2729 C C . THR A 1 180 ? -14.170 34.966 1.355 1.00 44.24 171 THR A C 1
ATOM 2730 O O . THR A 1 180 ? -14.640 34.424 2.362 1.00 46.34 171 THR A O 1
ATOM 2741 N N . LYS A 1 181 ? -14.583 36.147 0.910 1.00 42.19 172 LYS A N 1
ATOM 2742 C CA . LYS A 1 181 ? -15.602 36.928 1.595 1.00 45.36 172 LYS A CA 1
ATOM 2743 C C . LYS A 1 181 ? -16.928 36.180 1.645 1.00 50.62 172 LYS A C 1
ATOM 2744 O O . LYS A 1 181 ? -17.523 36.047 2.710 1.00 43.56 172 LYS A O 1
ATOM 2763 N N . SER A 1 182 ? -17.394 35.672 0.507 1.00 48.87 173 SER A N 1
ATOM 2764 C CA . SER A 1 182 ? -18.686 34.989 0.492 1.00 43.94 173 SER A CA 1
ATOM 2765 C C . SER A 1 182 ? -18.619 33.599 1.137 1.00 46.17 173 SER A C 1
ATOM 2766 O O . SER A 1 182 ? -19.594 33.143 1.727 1.00 50.36 173 SER A O 1
ATOM 2774 N N . ALA A 1 183 ? -17.482 32.921 1.022 1.00 38.90 174 ALA A N 1
ATOM 2775 C CA . ALA A 1 183 ? -17.300 31.655 1.729 1.00 42.07 174 ALA A CA 1
ATOM 2776 C C . ALA A 1 183 ? -17.324 31.897 3.241 1.00 44.49 174 ALA A C 1
ATOM 2777 O O . ALA A 1 183 ? -17.900 31.122 3.994 1.00 50.13 174 ALA A O 1
ATOM 2784 N N . LEU A 1 184 ? -16.696 32.979 3.679 1.00 44.92 175 LEU A N 1
ATOM 2785 C CA . LEU A 1 184 ? -16.651 33.301 5.106 1.00 48.12 175 LEU A CA 1
ATOM 2786 C C . LEU A 1 184 ? -18.049 33.618 5.618 1.00 51.38 175 LEU A C 1
ATOM 2787 O O . LEU A 1 184 ? -18.479 33.100 6.643 1.00 55.43 175 LEU A O 1
ATOM 2803 N N . GLY A 1 185 ? -18.757 34.470 4.884 1.00 46.08 176 GLY A N 1
ATOM 2804 C CA . GLY A 1 185 ? -20.084 34.901 5.274 1.00 43.59 176 GLY A CA 1
ATOM 2805 C C . GLY A 1 185 ? -21.086 33.770 5.310 1.00 50.62 176 GLY A C 1
ATOM 2806 O O . GLY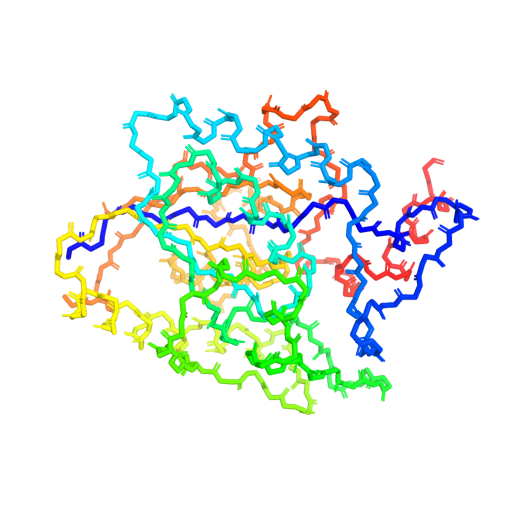 A 1 185 ? -21.894 33.683 6.230 1.00 45.37 176 GLY A O 1
ATOM 2810 N N . MET A 1 186 ? -21.048 32.906 4.300 1.00 53.50 177 MET A N 1
ATOM 2811 C CA . MET A 1 186 ? -21.984 31.793 4.232 1.00 51.46 177 MET A CA 1
ATOM 2812 C C . MET A 1 186 ? -21.704 30.803 5.354 1.00 49.23 177 MET A C 1
ATOM 2813 O O . MET A 1 186 ? -22.611 30.139 5.843 1.00 50.70 177 MET A O 1
ATOM 2827 N N . ASN A 1 187 ? -20.445 30.704 5.765 1.00 50.35 178 ASN A N 1
ATOM 2828 C CA . ASN A 1 187 ? -20.096 29.876 6.914 1.00 56.34 178 ASN A CA 1
ATOM 2829 C C . ASN A 1 187 ? -20.643 30.454 8.229 1.00 61.77 178 ASN A C 1
ATOM 2830 O O . ASN A 1 187 ? -21.140 29.711 9.076 1.00 54.36 178 ASN A O 1
ATOM 2841 N N . LEU A 1 188 ? -20.567 31.773 8.388 1.00 54.04 179 LEU A N 1
ATOM 2842 C CA . LEU A 1 188 ? -21.132 32.432 9.563 1.00 51.70 179 LEU A CA 1
ATOM 2843 C C . LEU A 1 188 ? -22.623 32.142 9.649 1.00 60.49 179 LEU A C 1
ATOM 2844 O O . LEU A 1 188 ? -23.162 31.884 10.728 1.00 62.08 179 LEU A O 1
ATOM 2860 N N . LEU A 1 189 ? -23.287 32.198 8.500 1.00 56.16 180 LEU A N 1
ATOM 2861 C CA . LEU A 1 189 ? -24.722 31.980 8.426 1.00 57.16 180 LEU A CA 1
ATOM 2862 C C . LEU A 1 189 ? -25.048 30.487 8.472 1.00 63.42 180 LEU A C 1
ATOM 2863 O O . LEU A 1 189 ? -26.213 30.094 8.460 1.00 64.39 180 LEU A O 1
ATOM 2879 N N . LYS A 1 190 ? -24.005 29.664 8.526 1.00 55.21 181 LYS A N 1
ATOM 2880 C CA . LYS A 1 190 ? -24.148 28.227 8.736 1.00 55.99 181 LYS A CA 1
ATOM 2881 C C . LYS A 1 190 ? -24.808 27.500 7.569 1.00 63.39 181 LYS A C 1
ATOM 2882 O O . LYS A 1 190 ? -25.476 26.485 7.765 1.00 68.80 181 LYS A O 1
ATOM 2901 N N . PHE A 1 191 ? -24.624 28.011 6.357 1.00 58.69 182 PHE A N 1
ATOM 2902 C CA . PHE A 1 191 ? -25.027 27.265 5.169 1.00 63.49 182 PHE A CA 1
ATOM 2903 C C . PHE A 1 191 ? -23.940 26.247 4.844 1.00 61.81 182 PHE A C 1
ATOM 2904 O O . PHE A 1 191 ? -22.800 26.384 5.290 1.00 59.92 182 PHE A O 1
ATOM 2921 N N . SER A 1 192 ? -24.291 25.213 4.091 1.00 63.49 183 SER A N 1
ATOM 2922 C CA . SER A 1 192 ? -23.345 24.139 3.813 1.00 68.57 183 SER A CA 1
ATOM 2923 C C . SER A 1 192 ? -22.451 24.436 2.602 1.00 55.68 183 SER A C 1
ATOM 2924 O O . SER A 1 192 ? -21.521 23.685 2.321 1.00 67.05 183 SER A O 1
ATOM 2932 N N . SER A 1 193 ? -22.727 25.533 1.898 1.00 53.11 184 SER A N 1
ATOM 2933 C CA . SER A 1 193 ? -21.869 25.977 0.795 1.00 56.13 184 SER A CA 1
ATOM 2934 C C . SER A 1 193 ? -22.094 27.453 0.504 1.00 52.87 184 SER A C 1
ATOM 2935 O O . SER A 1 193 ? -22.929 28.090 1.142 1.00 59.67 184 SER A O 1
ATOM 2943 N N . ALA A 1 194 ? -21.358 27.984 -0.472 1.00 53.12 185 ALA A N 1
ATOM 2944 C CA . ALA A 1 194 ? -21.533 29.367 -0.912 1.00 49.88 185 ALA A CA 1
ATOM 2945 C C . ALA A 1 194 ? -22.223 29.413 -2.264 1.00 54.57 185 ALA A C 1
ATOM 2946 O O . ALA A 1 194 ? -22.405 30.484 -2.842 1.00 65.57 185 ALA A O 1
ATOM 2953 N N . LYS A 1 195 ? -22.599 28.242 -2.766 1.00 58.98 186 LYS A N 1
ATOM 2954 C CA . LYS A 1 195 ? -23.276 28.139 -4.049 1.00 58.72 186 LYS A CA 1
ATOM 2955 C C . LYS A 1 195 ? -24.778 28.023 -3.831 1.00 61.47 186 LYS A C 1
ATOM 2956 O O . LYS A 1 195 ? -25.416 27.080 -4.303 1.00 64.34 186 LYS A O 1
ATOM 2975 N N . GLU A 1 196 ? -25.338 28.991 -3.112 1.00 54.07 187 GLU A N 1
ATOM 2976 C CA . GLU A 1 196 ? -26.758 28.979 -2.779 1.00 59.18 187 GLU A CA 1
ATOM 2977 C C . GLU A 1 196 ? -27.188 30.294 -2.142 1.00 51.97 187 GLU A C 1
ATOM 2978 O O . GLU A 1 196 ? -26.373 30.994 -1.546 1.00 53.23 187 GLU A O 1
ATOM 2990 N N . PRO A 1 197 ? -28.476 30.639 -2.277 1.00 53.99 188 PRO A N 1
ATOM 2991 C CA . PRO A 1 197 ? -28.978 31.890 -1.706 1.00 52.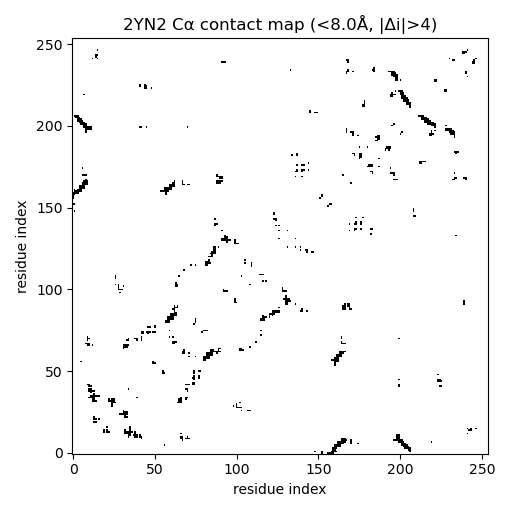98 188 PRO A CA 1
ATOM 2992 C C . PRO A 1 197 ? -29.069 31.795 -0.194 1.00 56.26 188 PRO A C 1
ATOM 2993 O O . PRO A 1 197 ? -28.878 30.712 0.354 1.00 64.64 188 PRO A O 1
ATOM 3004 N N . ILE A 1 198 ? -29.366 32.911 0.463 1.00 57.78 189 ILE A N 1
ATOM 3005 C CA . ILE A 1 198 ? -29.516 32.933 1.908 1.00 56.13 189 ILE A CA 1
ATOM 3006 C C . ILE A 1 198 ? -30.983 33.022 2.311 1.00 64.18 189 ILE A C 1
ATOM 3007 O O . ILE A 1 198 ? -31.298 33.174 3.491 1.00 71.94 189 ILE A O 1
ATOM 3023 N N . ASP A 1 199 ? -31.877 32.939 1.331 1.00 77.07 190 ASP A N 1
ATOM 3024 C CA . ASP A 1 199 ? -33.309 32.975 1.601 1.00 76.64 190 ASP A CA 1
ATOM 3025 C C . ASP A 1 199 ? -34.097 32.267 0.489 1.00 78.04 190 ASP A C 1
ATOM 3026 O O . ASP A 1 199 ? -33.572 31.376 -0.177 1.00 79.95 190 ASP A O 1
ATOM 3035 N N . ASN A 1 200 ? -35.355 32.658 0.301 1.00 79.65 191 ASN A N 1
ATOM 3036 C CA . ASN A 1 200 ? -36.214 32.050 -0.714 1.00 88.30 191 ASN A CA 1
ATOM 3037 C C . ASN A 1 200 ? -36.233 32.865 -1.997 1.00 94.20 191 ASN A C 1
ATOM 3038 O O . ASN A 1 200 ? -36.461 32.332 -3.082 1.00 98.24 191 ASN A O 1
ATOM 3049 N N . LYS A 1 201 ? -35.997 34.165 -1.859 1.00 91.89 192 LYS A N 1
ATOM 3050 C CA . LYS A 1 201 ? -35.959 35.068 -2.999 1.00 84.08 192 LYS A CA 1
ATOM 3051 C C . LYS A 1 201 ? -34.768 34.785 -3.910 1.00 79.61 192 LYS A C 1
ATOM 3052 O O . LYS A 1 201 ? -34.620 35.417 -4.954 1.00 75.02 192 LYS A O 1
ATOM 3071 N N . GLY A 1 202 ? -33.911 33.854 -3.510 1.00 66.41 193 GLY A N 1
ATOM 3072 C CA . GLY A 1 202 ? -32.689 33.590 -4.251 1.00 71.48 193 GLY A CA 1
ATOM 3073 C C . GLY A 1 202 ? -31.639 34.673 -4.050 1.00 67.57 193 GLY A C 1
ATOM 3074 O O . GLY A 1 202 ? -30.753 34.850 -4.883 1.00 59.13 193 GLY A O 1
ATOM 3078 N N . THR A 1 203 ? -31.731 35.393 -2.936 1.00 76.47 194 THR A N 1
ATOM 3079 C CA . THR A 1 203 ? -30.773 36.445 -2.619 1.00 69.49 194 THR A CA 1
ATOM 3080 C C . THR A 1 203 ? -29.410 35.860 -2.291 1.00 62.29 194 THR A C 1
ATOM 3081 O O . THR A 1 203 ? -29.277 35.075 -1.357 1.00 66.72 194 THR A O 1
ATOM 3092 N N . PHE A 1 204 ? -28.396 36.251 -3.050 1.00 55.31 195 PHE A N 1
ATOM 3093 C CA . PHE A 1 204 ? -27.029 35.845 -2.753 1.00 49.47 195 PHE A CA 1
ATOM 3094 C C . PHE A 1 204 ? -26.298 36.967 -2.018 1.00 45.56 195 PHE A C 1
ATOM 3095 O O . PHE A 1 204 ? -26.697 38.128 -2.078 1.00 44.74 195 PHE A O 1
ATOM 3112 N N . ILE A 1 205 ? -25.220 36.616 -1.333 1.00 47.79 196 ILE A N 1
ATOM 3113 C CA . ILE A 1 205 ? -24.314 37.623 -0.800 1.00 51.93 196 ILE A CA 1
ATOM 3114 C C . ILE A 1 205 ? -23.704 38.360 -1.991 1.00 57.64 196 ILE A C 1
ATOM 3115 O O . ILE A 1 205 ? -23.365 37.746 -3.000 1.00 48.22 196 ILE A O 1
ATOM 3131 N N . ARG A 1 206 ? -23.590 39.676 -1.871 1.00 51.96 197 ARG A N 1
ATOM 3132 C CA . ARG A 1 206 ? -23.096 40.523 -2.945 1.00 46.14 197 ARG A CA 1
ATOM 3133 C C . ARG A 1 206 ? -21.650 40.920 -2.673 1.00 46.97 197 ARG A C 1
ATOM 3134 O O . ARG A 1 206 ? -21.319 41.410 -1.589 1.00 44.40 197 ARG A O 1
ATOM 3155 N N . ASN A 1 207 ? -20.797 40.701 -3.668 1.00 39.50 198 ASN A N 1
ATOM 3156 C CA . ASN A 1 207 ? -19.360 40.870 -3.517 1.00 38.35 198 ASN A CA 1
ATOM 3157 C C . ASN A 1 207 ? -18.721 41.847 -4.507 1.00 37.69 198 ASN A C 1
ATOM 3158 O O . ASN A 1 207 ? -17.687 41.547 -5.078 1.00 41.12 198 ASN A O 1
ATOM 3169 N N . GLY A 1 208 ? -19.317 43.017 -4.692 1.00 39.71 199 GLY A N 1
ATOM 3170 C CA . GLY A 1 208 ? -18.703 44.050 -5.504 1.00 44.53 199 GLY A CA 1
ATOM 3171 C C . GLY A 1 208 ? -17.359 44.471 -4.939 1.00 51.89 199 GLY A C 1
ATOM 3172 O O . GLY A 1 208 ? -17.045 44.159 -3.799 1.00 50.87 199 GLY A O 1
ATOM 3176 N N . SER A 1 209 ? -16.550 45.172 -5.727 1.00 46.25 200 SER A N 1
ATOM 3177 C CA . SER A 1 209 ? -15.281 45.669 -5.210 1.00 45.84 200 SER A CA 1
ATOM 3178 C C . SER A 1 209 ? -15.553 46.746 -4.151 1.00 43.04 200 SER A C 1
ATOM 3179 O O . SER A 1 209 ? -16.418 47.602 -4.337 1.00 34.27 200 SER A O 1
ATOM 3187 N N . CYS A 1 210 ? -14.821 46.674 -3.039 1.00 47.14 201 CYS A N 1
ATOM 3188 C CA . CYS A 1 210 ? -15.057 47.512 -1.851 1.00 42.65 201 CYS A CA 1
ATOM 3189 C C . CYS A 1 210 ? -16.474 47.432 -1.307 1.00 34.04 201 CYS A C 1
ATOM 3190 O O . CYS A 1 210 ? -16.928 48.342 -0.622 1.00 47.61 201 CYS A O 1
ATOM 3198 N N . ALA A 1 211 ? -17.170 46.346 -1.604 1.00 33.24 202 ALA A N 1
ATOM 3199 C CA . ALA A 1 211 ? -18.479 46.106 -1.025 1.00 38.42 202 ALA A CA 1
ATOM 3200 C C . ALA A 1 211 ? -18.238 45.611 0.400 1.00 43.87 202 ALA A C 1
ATOM 3201 O O . ALA A 1 211 ? -17.214 44.994 0.664 1.00 37.04 202 ALA A O 1
ATOM 3208 N N . ILE A 1 212 ? -19.174 45.851 1.308 1.00 46.52 203 ILE A N 1
ATOM 3209 C CA . ILE A 1 212 ? -18.942 45.505 2.711 1.00 48.39 203 ILE A CA 1
ATOM 3210 C C . ILE A 1 212 ? -20.173 44.890 3.373 1.00 44.79 203 ILE A C 1
ATOM 3211 O O . ILE A 1 212 ? -21.262 45.459 3.329 1.00 46.76 203 ILE A O 1
ATOM 3227 N N . ASP A 1 213 ? -19.992 43.699 3.947 1.00 37.65 204 ASP A N 1
ATOM 3228 C CA . ASP A 1 213 ? -21.044 43.010 4.691 1.00 41.93 204 ASP A CA 1
ATOM 3229 C C . ASP A 1 213 ? -20.954 43.367 6.173 1.00 47.73 204 ASP A C 1
ATOM 3230 O O . ASP A 1 213 ? -19.877 43.683 6.663 1.00 41.39 204 ASP A O 1
ATOM 3239 N N . LYS A 1 214 ? -22.068 43.265 6.888 1.00 44.81 205 LYS A N 1
ATOM 3240 C CA . LYS A 1 214 ? -22.032 43.325 8.346 1.00 52.20 205 LYS A CA 1
ATOM 3241 C C . LYS A 1 214 ? -22.860 42.196 8.939 1.00 45.83 205 LYS A C 1
ATOM 3242 O O . LYS A 1 214 ? -24.027 42.015 8.595 1.00 46.05 205 LYS A O 1
ATOM 3261 N N . PHE A 1 215 ? -22.230 41.422 9.810 1.00 46.16 206 PHE A N 1
ATOM 3262 C CA . PHE A 1 215 ? -22.915 40.374 10.551 1.00 52.87 206 PHE A CA 1
ATOM 3263 C C . PHE A 1 215 ? -23.015 40.779 12.022 1.00 56.01 206 PHE A C 1
ATOM 3264 O O . PHE A 1 215 ? -22.059 41.295 12.593 1.00 52.34 206 PHE A O 1
ATOM 3281 N N . GLU A 1 216 ? -24.179 40.547 12.622 1.00 58.72 207 GLU A N 1
ATOM 3282 C CA . GLU A 1 216 ? -24.426 40.882 14.025 1.00 61.24 207 GLU A CA 1
ATOM 3283 C C . GLU A 1 216 ? -24.817 39.627 14.815 1.00 61.00 207 GLU A C 1
ATOM 3284 O O . GLU A 1 216 ? -25.607 38.812 14.343 1.00 56.01 207 GLU A O 1
ATOM 3296 N N . LEU A 1 217 ? -24.264 39.487 16.016 1.00 60.64 208 LEU A N 1
ATOM 3297 C CA . LEU A 1 217 ? -24.437 38.286 16.842 1.00 66.57 208 LEU A CA 1
ATOM 3298 C C . LEU A 1 217 ? -25.889 38.023 17.252 1.00 61.79 208 LEU A C 1
ATOM 3299 O O . LEU A 1 217 ? -26.617 38.946 17.610 1.00 62.01 208 LEU A O 1
ATOM 3315 N N . PRO A 1 226 ? -19.406 30.329 23.368 1.00 87.06 217 PRO A N 1
ATOM 3316 C CA . PRO A 1 226 ? -18.741 29.331 22.524 1.00 87.82 217 PRO A CA 1
ATOM 3317 C C . PRO A 1 226 ? -19.052 29.531 21.036 1.00 84.57 217 PRO A C 1
ATOM 3318 O O . PRO A 1 226 ? -20.157 29.227 20.583 1.00 69.91 217 PRO A O 1
ATOM 3329 N N . PHE A 1 227 ? -18.080 30.027 20.278 1.00 88.83 218 PHE A N 1
ATOM 3330 C CA . PHE A 1 227 ? -18.358 30.485 18.917 1.00 78.26 218 PHE A CA 1
ATOM 3331 C C . PHE A 1 227 ? -19.243 29.540 18.111 1.00 66.61 218 PHE A C 1
ATOM 3332 O O . PHE A 1 227 ? -20.279 29.946 17.592 1.00 57.65 218 PHE A O 1
ATOM 3349 N N . GLU A 1 228 ? -18.828 28.283 18.005 1.00 76.86 219 GLU A N 1
ATOM 3350 C CA . GLU A 1 228 ? -19.522 27.312 17.164 1.00 76.55 219 GLU A CA 1
ATOM 3351 C C . GLU A 1 228 ? -21.039 27.324 17.371 1.00 78.57 219 GLU A C 1
ATOM 3352 O O . GLU A 1 228 ? -21.801 27.116 16.426 1.00 87.88 219 GLU A O 1
ATOM 3364 N N . GLU A 1 229 ? -21.472 27.579 18.601 1.00 74.53 220 GLU A N 1
ATOM 3365 C CA . GLU A 1 229 ? -22.897 27.605 18.929 1.00 80.12 220 GLU A CA 1
ATOM 3366 C C . GLU A 1 229 ? -23.581 28.919 18.566 1.00 79.13 220 GLU A C 1
ATOM 3367 O O . GLU A 1 229 ? -24.796 28.960 18.374 1.00 83.92 220 GLU A O 1
ATOM 3379 N N . ARG A 1 230 ? -22.802 29.992 18.502 1.00 77.23 221 ARG A N 1
ATOM 3380 C CA . ARG A 1 230 ? -23.331 31.324 18.221 1.00 68.52 221 ARG A CA 1
ATOM 3381 C C . ARG A 1 230 ? -24.078 31.443 16.898 1.00 61.35 221 ARG A C 1
ATOM 3382 O O . ARG A 1 230 ? -23.822 30.698 15.945 1.00 67.60 221 ARG A O 1
ATOM 3403 N N . GLU A 1 231 ? -25.001 32.399 16.843 1.00 62.16 222 GLU A N 1
ATOM 3404 C CA . GLU A 1 231 ? -25.743 32.674 15.613 1.00 64.17 222 GLU A CA 1
ATOM 3405 C C . GLU A 1 231 ? -25.591 34.121 15.174 1.00 65.99 222 GLU A C 1
ATOM 3406 O O . GLU A 1 231 ? -25.481 35.033 16.002 1.00 65.46 222 GLU A O 1
ATOM 3418 N N . TRP A 1 232 ? -25.603 34.316 13.856 1.00 59.15 223 TRP A N 1
ATOM 3419 C CA . TRP A 1 232 ? -25.328 35.612 13.262 1.00 52.85 223 TRP A CA 1
ATOM 3420 C C . TRP A 1 232 ? -26.430 35.998 12.285 1.00 53.95 223 TRP A C 1
ATOM 3421 O O . TRP A 1 232 ? -27.063 35.138 11.677 1.00 57.71 223 TRP A O 1
ATOM 3442 N N . LYS A 1 233 ? -26.670 37.298 12.162 1.00 54.52 224 LYS A N 1
ATOM 3443 C CA . LYS A 1 233 ? -27.584 37.816 11.159 1.00 54.77 224 LYS A CA 1
ATOM 3444 C C . LYS A 1 233 ? -26.831 38.769 10.263 1.00 55.17 224 LYS A C 1
ATOM 3445 O O . LYS A 1 233 ? -26.048 39.597 10.728 1.00 52.10 224 LYS A O 1
ATOM 3464 N N . LEU A 1 234 ? -27.062 38.633 8.965 1.00 55.17 225 LEU A N 1
ATOM 3465 C CA . LEU A 1 234 ? -26.469 39.524 7.985 1.00 58.38 225 LEU A CA 1
ATOM 3466 C C . LEU A 1 234 ? -27.326 40.772 7.894 1.00 61.88 225 LEU A C 1
ATOM 3467 O O . LEU A 1 234 ? -28.380 40.764 7.260 1.00 63.35 225 LEU A O 1
ATOM 3483 N N . THR A 1 235 ? -26.883 41.847 8.534 1.00 51.82 226 THR A N 1
ATOM 3484 C CA . THR A 1 235 ? -27.659 43.080 8.524 1.00 55.43 226 THR A CA 1
ATOM 3485 C C . THR A 1 235 ? -27.251 44.028 7.404 1.00 53.78 226 THR A C 1
ATOM 3486 O O . THR A 1 235 ? -27.949 45.001 7.131 1.00 47.32 226 THR A O 1
ATOM 3497 N N . MET A 1 236 ? -26.123 43.745 6.763 1.00 57.30 227 MET A N 1
ATOM 3498 C CA . MET A 1 236 ? -25.685 44.521 5.609 1.00 58.03 227 MET A CA 1
ATOM 3499 C C . MET A 1 236 ? -25.117 43.585 4.544 1.00 53.35 227 MET A C 1
ATOM 3500 O O . MET A 1 236 ? -24.156 42.858 4.806 1.00 48.95 227 MET A O 1
ATOM 3514 N N . ASN A 1 237 ? -25.714 43.599 3.352 1.00 50.96 228 ASN A N 1
ATOM 3515 C CA . ASN A 1 237 ? -25.308 42.692 2.282 1.00 46.99 228 ASN A CA 1
ATOM 3516 C C . ASN A 1 237 ? -24.549 43.420 1.171 1.00 46.86 228 ASN A C 1
ATOM 3517 O O . ASN A 1 237 ? -25.156 44.057 0.320 1.00 47.81 228 ASN A O 1
ATOM 3528 N N . GLY A 1 238 ? -23.224 43.336 1.199 1.00 46.66 229 GLY A N 1
ATOM 3529 C CA . GLY A 1 238 ? -22.401 43.852 0.118 1.00 45.17 229 GLY A CA 1
ATOM 3530 C C . GLY A 1 238 ? -22.710 45.303 -0.188 1.00 50.17 229 GLY A C 1
ATOM 3531 O O . GLY A 1 238 ? -22.804 45.701 -1.349 1.00 49.65 229 GLY A O 1
ATOM 3535 N N . ASN A 1 239 ? -22.887 46.091 0.865 1.00 44.79 230 ASN A N 1
ATOM 3536 C CA . ASN A 1 239 ? -23.165 47.517 0.729 1.00 42.63 230 ASN A CA 1
ATOM 3537 C C . ASN A 1 239 ? -22.113 48.227 -0.120 1.00 40.12 230 ASN A C 1
ATOM 3538 O O . ASN A 1 239 ? -20.907 48.078 0.109 1.00 37.82 230 ASN A O 1
ATOM 3549 N N . THR A 1 240 ? -22.578 48.993 -1.106 1.00 52.93 231 THR A N 1
ATOM 3550 C CA . THR A 1 240 ? -21.703 49.803 -1.949 1.00 49.68 231 THR A CA 1
ATOM 3551 C C . THR A 1 240 ? -22.326 51.175 -2.209 1.00 58.72 231 THR A C 1
ATOM 3552 O O . THR A 1 240 ? -21.984 51.846 -3.189 1.00 52.02 231 THR A O 1
ATOM 3563 N N . SER A 1 241 ? -23.238 51.590 -1.333 1.00 58.17 232 SER A N 1
ATOM 3564 C CA . SER A 1 241 ? -24.017 52.806 -1.555 1.00 59.68 232 SER A CA 1
ATOM 3565 C C . SER A 1 241 ? -23.173 54.051 -1.319 1.00 59.12 232 SER A C 1
ATOM 3566 O O . SER A 1 241 ? -23.527 55.146 -1.749 1.00 58.28 232 SER A O 1
ATOM 3574 N N . PHE A 1 242 ? -22.053 53.863 -0.634 1.00 48.28 233 PHE A N 1
ATOM 3575 C CA . PHE A 1 242 ? -21.128 54.944 -0.321 1.00 47.40 233 PHE A CA 1
ATOM 3576 C C . PHE A 1 242 ? -20.126 55.194 -1.457 1.00 48.92 233 PHE A C 1
ATOM 3577 O O . PHE A 1 242 ? -19.370 56.164 -1.422 1.00 49.46 233 PHE A O 1
ATOM 3594 N N . LEU A 1 243 ? -20.111 54.324 -2.462 1.00 50.83 234 LEU A N 1
ATOM 3595 C CA . LEU A 1 243 ? -19.189 54.479 -3.588 1.00 48.28 234 LEU A CA 1
ATOM 3596 C C . LEU A 1 243 ? -19.793 55.331 -4.710 1.00 49.47 234 LEU A C 1
ATOM 3597 O O . LEU A 1 243 ? -20.949 55.150 -5.083 1.00 52.11 234 LEU A O 1
ATOM 3613 N N . THR A 1 244 ? -19.004 56.249 -5.257 1.00 54.13 235 THR A N 1
ATOM 3614 C CA . THR A 1 244 ? -19.481 57.128 -6.331 1.00 57.57 235 THR A CA 1
ATOM 3615 C C . THR A 1 244 ? -20.137 56.338 -7.458 1.00 61.03 235 THR A C 1
ATOM 3616 O O . THR A 1 244 ? -21.238 56.672 -7.899 1.00 59.02 235 THR A O 1
ATOM 3627 N N . ASN A 1 245 ? -19.462 55.286 -7.914 1.00 56.24 236 ASN A N 1
ATOM 3628 C CA . ASN A 1 245 ? -19.951 54.494 -9.039 1.00 54.24 236 ASN A CA 1
ATOM 3629 C C . ASN A 1 245 ? -20.674 53.224 -8.603 1.00 61.12 236 ASN A C 1
ATOM 3630 O O . ASN A 1 245 ? -20.861 52.316 -9.406 1.00 55.89 236 ASN A O 1
ATOM 3641 N N . GLY A 1 246 ? -21.080 53.156 -7.337 1.00 44.73 237 GLY A N 1
ATOM 3642 C CA . GLY A 1 246 ? -21.898 52.046 -6.883 1.00 44.05 237 GLY A CA 1
ATOM 3643 C C . GLY A 1 246 ? -21.210 50.694 -6.985 1.00 46.47 237 GLY A C 1
ATOM 3644 O O . GLY A 1 246 ? -20.008 50.576 -6.730 1.00 45.96 237 GLY A O 1
ATOM 3648 N N . GLU A 1 247 ? -21.982 49.674 -7.359 1.00 46.40 238 GLU A N 1
ATOM 3649 C CA . GLU A 1 247 ? -21.496 48.293 -7.408 1.00 46.28 238 GLU A CA 1
ATOM 3650 C C . GLU A 1 247 ? -20.825 47.935 -8.727 1.00 48.53 238 GLU A C 1
ATOM 3651 O O . GLU A 1 247 ? -21.439 48.028 -9.795 1.00 47.94 238 GLU A O 1
ATOM 3663 N N . GLU A 1 248 ? -19.583 47.470 -8.640 1.00 44.62 239 GLU A N 1
ATOM 3664 C CA . GLU A 1 248 ? -18.832 47.075 -9.823 1.00 43.96 239 GLU A CA 1
ATOM 3665 C C . GLU A 1 248 ? -18.178 45.710 -9.640 1.00 48.10 239 GLU A C 1
ATOM 3666 O O . GLU A 1 248 ? -17.625 45.397 -8.580 1.00 42.66 239 GLU A O 1
ATOM 3678 N N . MET A 1 249 ? -18.248 44.906 -10.695 1.00 39.29 240 MET A N 1
ATOM 3679 C CA . MET A 1 249 ? -17.581 43.611 -10.746 1.00 32.91 240 MET A CA 1
ATOM 3680 C C . MET A 1 249 ? -18.118 42.635 -9.695 1.00 38.47 240 MET A C 1
ATOM 3681 O O . MET A 1 249 ? -17.356 41.856 -9.124 1.00 40.50 240 MET A O 1
ATOM 3695 N N . ASN A 1 250 ? -19.424 42.661 -9.459 1.00 39.05 241 ASN A N 1
ATOM 3696 C CA . ASN A 1 250 ? -20.034 41.664 -8.592 1.00 45.38 241 ASN A CA 1
ATOM 3697 C C . ASN A 1 250 ? -19.751 40.248 -9.090 1.00 51.24 241 ASN A C 1
ATOM 3698 O O . ASN A 1 250 ? -19.649 40.009 -10.296 1.00 44.24 241 ASN A O 1
ATOM 3709 N N . TRP A 1 251 ? -19.649 39.309 -8.154 1.00 44.72 242 TRP A N 1
ATOM 3710 C CA . TRP A 1 251 ? -19.257 37.936 -8.467 1.00 42.26 242 TRP A CA 1
ATOM 3711 C C . TRP A 1 251 ? -19.756 37.001 -7.362 1.00 48.35 242 TRP A C 1
ATOM 3712 O O . TRP A 1 251 ? -19.820 37.397 -6.199 1.00 46.95 242 TRP A O 1
ATOM 3733 N N . THR A 1 252 ? -20.136 35.779 -7.729 1.00 42.68 243 THR A N 1
ATOM 3734 C CA . THR A 1 252 ? -20.431 34.735 -6.749 1.00 44.21 243 THR A CA 1
ATOM 3735 C C . THR A 1 252 ? -19.792 33.440 -7.225 1.00 51.58 243 THR A C 1
ATOM 3736 O O . THR A 1 252 ? -19.247 33.387 -8.329 1.00 52.39 243 THR A O 1
ATOM 3747 N N . PHE A 1 253 ? -19.862 32.395 -6.405 1.00 42.50 244 PHE A N 1
ATOM 3748 C CA . PHE A 1 253 ? -19.303 31.104 -6.785 1.00 44.88 244 PHE A CA 1
ATOM 3749 C C . PHE A 1 253 ? -20.054 30.481 -7.970 1.00 52.19 244 PHE A C 1
ATOM 3750 O O . PHE A 1 253 ? -19.609 29.479 -8.524 1.00 59.82 244 PHE A O 1
ATOM 3767 N N . MET A 1 254 ? -21.185 31.070 -8.351 1.00 50.28 245 MET A N 1
ATOM 3768 C CA . MET A 1 254 ? -21.941 30.602 -9.517 1.00 49.73 245 MET A CA 1
ATOM 3769 C C . MET A 1 254 ? -21.225 30.984 -10.812 1.00 50.92 245 MET A C 1
ATOM 3770 O O . MET A 1 254 ? -21.440 30.369 -11.861 1.00 52.58 245 MET A O 1
ATOM 3784 N N . ASN A 1 255 ? -20.385 32.013 -10.737 1.00 48.49 246 ASN A N 1
ATOM 3785 C CA . ASN A 1 255 ? -19.517 32.368 -11.849 1.00 49.88 246 ASN A CA 1
ATOM 3786 C C . ASN A 1 255 ? -18.472 31.278 -12.063 1.00 58.67 246 ASN A C 1
ATOM 3787 O O . ASN A 1 255 ? -18.088 30.583 -11.130 1.00 62.95 246 ASN A O 1
ATOM 3798 N N . ALA A 1 256 ? -18.021 31.117 -13.299 1.00 74.87 247 ALA A N 1
ATOM 3799 C CA . ALA A 1 256 ? -17.151 29.996 -13.628 1.00 81.58 247 ALA A CA 1
ATOM 3800 C C . ALA A 1 256 ? -15.683 30.322 -13.396 1.00 73.63 247 ALA A C 1
ATOM 3801 O O . ALA A 1 256 ? -14.875 29.434 -13.132 1.00 81.11 247 ALA A O 1
ATOM 3808 N N . PHE A 1 257 ? -15.342 31.599 -13.503 1.00 55.39 248 PHE A N 1
ATOM 3809 C CA . PHE A 1 257 ? -13.962 32.026 -13.376 1.00 51.15 248 PHE A CA 1
ATOM 3810 C C . PHE A 1 257 ? -13.616 32.445 -11.956 1.00 48.88 248 PHE A C 1
ATOM 3811 O O . PHE A 1 257 ? -14.497 32.806 -11.175 1.00 44.49 248 PHE A O 1
ATOM 3828 N N . GLU A 1 258 ? -12.327 32.413 -11.637 1.00 47.87 249 GLU A N 1
ATOM 3829 C CA . GLU A 1 258 ? -11.834 33.045 -10.421 1.00 53.72 249 GLU A CA 1
ATOM 3830 C C . GLU A 1 258 ? -12.246 34.502 -10.478 1.00 51.32 249 GLU A C 1
ATOM 3831 O O . GLU A 1 258 ? -12.232 35.106 -11.549 1.00 40.81 249 GLU A O 1
ATOM 3843 N N . ALA A 1 259 ? -12.644 35.067 -9.345 1.00 41.67 250 ALA A N 1
ATOM 3844 C CA . ALA A 1 259 ? -13.154 36.428 -9.352 1.00 42.17 250 ALA A CA 1
ATOM 3845 C C . ALA A 1 259 ? -12.042 37.428 -9.653 1.00 49.28 250 ALA A C 1
ATOM 3846 O O . ALA A 1 259 ? -10.922 37.294 -9.161 1.00 43.30 250 ALA A O 1
ATOM 3853 N N . GLY A 1 260 ? -12.349 38.424 -10.480 1.00 47.23 251 GLY A N 1
ATOM 3854 C CA . GLY A 1 260 ? -11.406 39.487 -10.764 1.00 42.73 251 GLY A CA 1
ATOM 3855 C C . GLY A 1 260 ? -10.236 39.055 -11.632 1.00 42.32 251 GLY A C 1
ATOM 3856 O O . GLY A 1 260 ? -9.312 39.832 -11.853 1.00 41.05 251 GLY A O 1
ATOM 3860 N N . SER A 1 261 ? -10.269 37.816 -12.112 1.00 39.48 252 SER A N 1
ATOM 3861 C CA . SER A 1 261 ? -9.245 37.317 -13.021 1.00 44.22 252 SER A CA 1
ATOM 3862 C C . SER A 1 261 ? -9.436 37.884 -14.433 1.00 48.55 252 SER A C 1
ATOM 3863 O O . SER A 1 261 ? -10.492 38.408 -14.771 1.00 45.86 252 SER A O 1
ATOM 3871 N N . ASP A 1 262 ? -8.400 37.764 -15.251 1.00 43.10 253 ASP A N 1
ATOM 3872 C CA . ASP A 1 262 ? -8.436 38.275 -16.606 1.00 47.84 253 ASP A CA 1
ATOM 3873 C C . ASP A 1 262 ? -9.584 37.632 -17.388 1.00 44.83 253 ASP A C 1
ATOM 3874 O O . ASP A 1 262 ? -10.314 38.315 -18.104 1.00 45.95 253 ASP A O 1
ATOM 3883 N N . ALA A 1 263 ? -9.771 36.329 -17.216 1.00 44.26 254 ALA A N 1
ATOM 3884 C CA . ALA A 1 263 ? -10.908 35.637 -17.818 1.00 49.76 254 ALA A CA 1
ATOM 3885 C C . ALA A 1 263 ? -12.247 36.244 -17.383 1.00 52.04 254 ALA A C 1
ATOM 3886 O O . ALA A 1 263 ? -13.140 36.448 -18.202 1.00 49.17 254 ALA A O 1
ATOM 3893 N N . ASP A 1 264 ? -12.384 36.518 -16.087 1.00 43.52 255 ASP A N 1
ATOM 3894 C CA . ASP A 1 264 ? -13.626 37.049 -15.536 1.00 41.73 255 ASP A CA 1
ATOM 3895 C C . ASP A 1 264 ? -13.961 38.405 -16.141 1.00 45.15 255 ASP A C 1
ATOM 3896 O O . ASP A 1 264 ? -15.109 38.680 -16.483 1.00 49.94 255 ASP A O 1
ATOM 3905 N N . ILE A 1 265 ? -12.953 39.257 -16.268 1.00 45.23 256 ILE A N 1
ATOM 3906 C CA . ILE A 1 265 ? -13.175 40.606 -16.752 1.00 50.48 256 ILE A CA 1
ATOM 3907 C C . ILE A 1 265 ? -13.370 40.607 -18.292 1.00 51.95 256 ILE A C 1
ATOM 3908 O O . ILE A 1 265 ? -14.147 41.398 -18.829 1.00 44.62 256 ILE A O 1
ATOM 3924 N N . LYS A 1 266 ? -12.708 39.682 -18.983 1.00 50.81 257 LYS A N 1
ATOM 3925 C CA . LYS A 1 266 ? -12.821 39.574 -20.441 1.00 52.12 257 LYS A CA 1
ATOM 3926 C C . LYS A 1 266 ? -14.231 39.196 -20.851 1.00 53.77 257 LYS A C 1
ATOM 3927 O O . LYS A 1 266 ? -14.771 39.720 -21.827 1.00 66.46 257 LYS A O 1
ATOM 3946 N N . ALA A 1 267 ? -14.810 38.257 -20.111 1.00 52.98 258 ALA A N 1
ATOM 3947 C CA . ALA A 1 267 ? -16.174 37.811 -20.350 1.00 50.26 258 ALA A CA 1
ATOM 3948 C C . ALA A 1 267 ? -17.135 38.990 -20.257 1.00 54.43 258 ALA A C 1
ATOM 3949 O O . ALA A 1 267 ? -18.014 39.160 -21.107 1.00 50.06 258 ALA A O 1
ATOM 3956 N N . ARG A 1 268 ? -16.949 39.818 -19.237 1.00 47.79 259 ARG A N 1
ATOM 3957 C CA . ARG A 1 268 ? -17.862 40.923 -18.986 1.00 52.48 259 ARG A CA 1
ATOM 3958 C C . ARG A 1 268 ? -17.813 41.956 -20.098 1.00 50.17 259 ARG A C 1
ATOM 3959 O O . ARG A 1 268 ? -18.843 42.455 -20.544 1.00 53.97 259 ARG A O 1
ATOM 3980 N N . ARG A 1 269 ? -16.607 42.290 -20.531 1.00 43.91 260 ARG A N 1
ATOM 3981 C CA . ARG A 1 269 ? -16.432 43.337 -21.521 1.00 56.33 260 ARG A CA 1
ATOM 3982 C C . ARG A 1 269 ? -16.798 42.889 -22.919 1.00 47.93 260 ARG A C 1
ATOM 3983 O O . ARG A 1 269 ? -17.263 43.688 -23.723 1.00 54.59 260 ARG A O 1
AT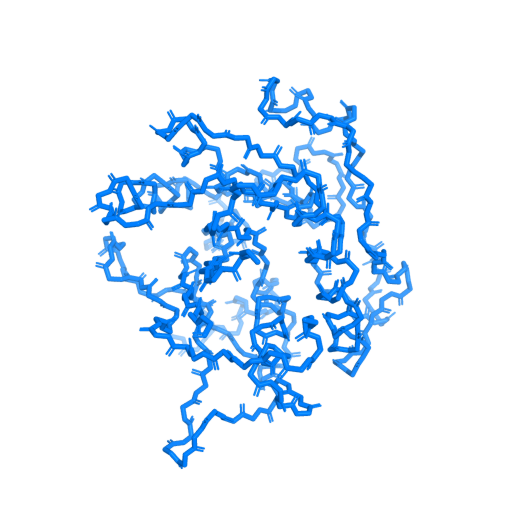OM 4004 N N . ALA A 1 270 ? -16.615 41.603 -23.184 1.00 44.18 261 ALA A N 1
ATOM 4005 C CA . ALA A 1 270 ? -17.003 41.021 -24.462 1.00 53.25 261 ALA A CA 1
ATOM 4006 C C . ALA A 1 270 ? -18.509 41.139 -24.656 1.00 60.27 261 ALA A C 1
ATOM 4007 O O . ALA A 1 270 ? -18.989 41.288 -25.779 1.00 47.81 261 ALA A O 1
ATOM 4014 N N . ALA A 1 271 ? -19.253 41.079 -23.556 1.00 51.04 262 ALA A N 1
ATOM 4015 C CA . ALA A 1 271 ? -20.706 40.987 -23.629 1.00 47.97 262 ALA A CA 1
ATOM 4016 C C . ALA A 1 271 ? -21.443 42.301 -23.335 1.00 53.80 262 ALA A C 1
ATOM 4017 O O . ALA A 1 271 ? -22.641 42.392 -23.576 1.00 58.82 262 ALA A O 1
ATOM 4024 N N . GLU A 1 272 ? -20.752 43.317 -22.828 1.00 58.46 263 GLU A N 1
ATOM 4025 C CA . GLU A 1 272 ? -21.439 44.539 -22.394 1.00 65.04 263 GLU A CA 1
ATOM 4026 C C . GLU A 1 272 ? -21.714 45.524 -23.534 1.00 63.61 263 GLU A C 1
ATOM 4027 O O . GLU A 1 272 ? -21.097 45.448 -24.597 1.00 65.58 263 GLU A O 1
#